Protein AF-A0A1G2YJF7-F1 (afdb_monomer_lite)

pLDDT: mean 76.55, std 20.98, range [38.38, 98.44]

Sequence (218 aa):
MIRIILIICVGTVWACSAWGQDSNSLVDKSRLLRKEIMREKFMPLNSPKGKTGEAVEKLAAELNTMHPKLIKAEVKEPALKKIIEAPAEVNAMPAAVKDPNKMDEGTLANIAAMAAKPESVSDPMALAGMLFECKEYKLAAIFYEIALEREMSQGRRLTIDDKAWMLLQVCQCRKDEPVEAVKALDKLLEQYPNSTWSRAAYVKKQMLQWKIEQVSGQ

Secondary structure (DSSP, 8-state):
----------------------HHHHHHHHHHHHHHHHHS---------SHHHHHHHHHHHHHHHS----------PPP--------------------TT---HHHHHHHHHHHT-GGG-S-HHHHHHHHHHTT-HHHHHHHHHHHHHHHHHH---S-HHHHHHHHHHHHHHTTT-HHHHHHHHHHHHHH-TTSTTHHHHHHHHHHHHHHHHHHHT-

Foldseek 3Di:
DDDDDDDDDPDDDDDDDPPCPPPVVVVVVVVVVVVVVVVPDPPPPDQPPDPVNVVVVVVVVVVVVPDPPPPPPPPPDPDDDDDDDDDDDDDDDDDDCDPPLADDPVVVVVLVVVLVVLVVDPQLQVVLVSCVSSVVLVSSLSSLVSNLVVCVVVDDPDDLQVNLVSLQSNLVSCVVPLVVSLVSLVCSCVVRVPHPCNVVSVVVNVVSVVVVVVVVVD

Radius of gyration: 30.09 Å; chains: 1; bounding box: 105×69×50 Å

Structure (mmCIF, N/CA/C/O backbone):
data_AF-A0A1G2YJF7-F1
#
_entry.id   AF-A0A1G2YJF7-F1
#
loop_
_atom_site.group_PDB
_atom_site.id
_atom_site.type_symbol
_atom_site.label_atom_id
_atom_site.label_alt_id
_atom_site.label_comp_id
_atom_site.label_asym_id
_atom_site.label_entity_id
_atom_site.label_seq_id
_atom_site.pdbx_PDB_ins_code
_atom_site.Cartn_x
_atom_site.Cartn_y
_atom_site.Cartn_z
_atom_site.occupancy
_atom_site.B_iso_or_equiv
_atom_site.auth_seq_id
_atom_site.auth_comp_id
_atom_site.auth_asym_id
_atom_site.auth_atom_id
_atom_site.pdbx_PDB_model_num
ATOM 1 N N . MET A 1 1 ? 61.540 -54.722 -8.139 1.00 42.38 1 MET A N 1
ATOM 2 C CA . MET A 1 1 ? 60.296 -54.045 -8.572 1.00 42.38 1 MET A CA 1
ATOM 3 C C . MET A 1 1 ? 59.121 -54.959 -8.269 1.00 42.38 1 MET A C 1
ATOM 5 O O . MET A 1 1 ? 58.863 -55.884 -9.024 1.00 42.38 1 MET A O 1
ATOM 9 N N . ILE A 1 2 ? 58.490 -54.759 -7.113 1.00 38.84 2 ILE A N 1
ATOM 10 C CA . ILE A 1 2 ? 57.421 -55.607 -6.570 1.00 38.84 2 ILE A CA 1
ATOM 11 C C . ILE A 1 2 ? 56.100 -54.873 -6.824 1.00 38.84 2 ILE A C 1
ATOM 13 O O . ILE A 1 2 ? 55.925 -53.754 -6.347 1.00 38.84 2 ILE A O 1
ATOM 17 N N . ARG A 1 3 ? 55.203 -55.461 -7.625 1.00 45.75 3 ARG A N 1
ATOM 18 C CA . ARG A 1 3 ? 53.859 -54.923 -7.889 1.00 45.75 3 ARG A CA 1
ATOM 19 C C . ARG A 1 3 ? 52.889 -55.466 -6.842 1.00 45.75 3 ARG A C 1
ATOM 21 O O . ARG A 1 3 ? 52.558 -56.646 -6.859 1.00 45.75 3 ARG A O 1
ATOM 28 N N . ILE A 1 4 ? 52.465 -54.589 -5.938 1.00 52.22 4 ILE A N 1
ATOM 29 C CA . ILE A 1 4 ? 51.400 -54.822 -4.960 1.00 52.22 4 ILE A CA 1
ATOM 30 C C . ILE A 1 4 ? 50.063 -54.647 -5.690 1.00 52.22 4 ILE A C 1
ATOM 32 O O . ILE A 1 4 ? 49.757 -53.563 -6.181 1.00 52.22 4 ILE A O 1
ATOM 36 N N . ILE A 1 5 ? 49.299 -55.734 -5.800 1.00 52.12 5 ILE A N 1
ATOM 37 C CA . ILE A 1 5 ? 47.926 -55.741 -6.313 1.00 52.12 5 ILE A CA 1
ATOM 38 C C . ILE A 1 5 ? 47.017 -55.373 -5.141 1.00 52.12 5 ILE A C 1
ATOM 40 O O . ILE A 1 5 ? 46.855 -56.157 -4.209 1.00 52.12 5 ILE A O 1
ATOM 44 N N . LEU A 1 6 ? 46.455 -54.165 -5.177 1.00 47.78 6 LEU A N 1
ATOM 45 C CA . LEU A 1 6 ? 45.466 -53.702 -4.210 1.00 47.78 6 LEU A CA 1
ATOM 46 C C . LEU A 1 6 ? 44.066 -53.922 -4.804 1.00 47.78 6 LEU A C 1
ATOM 48 O O . LEU A 1 6 ? 43.650 -53.224 -5.727 1.00 47.78 6 LEU A O 1
ATOM 52 N N . ILE A 1 7 ? 43.368 -54.934 -4.293 1.00 52.06 7 ILE A N 1
ATOM 53 C CA . ILE A 1 7 ? 41.949 -55.197 -4.546 1.00 52.06 7 ILE A CA 1
ATOM 54 C C . ILE A 1 7 ? 41.164 -54.286 -3.595 1.00 52.06 7 ILE A C 1
ATOM 56 O O . ILE A 1 7 ? 41.214 -54.489 -2.385 1.00 52.06 7 ILE A O 1
ATOM 60 N N . ILE A 1 8 ? 40.463 -53.278 -4.123 1.00 52.50 8 ILE A N 1
ATOM 61 C CA . ILE A 1 8 ? 39.495 -52.488 -3.349 1.00 52.50 8 ILE A CA 1
ATOM 62 C C . ILE A 1 8 ? 38.086 -52.905 -3.755 1.00 52.50 8 ILE A C 1
ATOM 64 O O . ILE A 1 8 ? 37.716 -52.907 -4.928 1.00 52.50 8 ILE A O 1
ATOM 68 N N . CYS A 1 9 ? 37.337 -53.284 -2.726 1.00 44.31 9 CYS A N 1
ATOM 69 C CA . CYS A 1 9 ? 35.988 -53.808 -2.730 1.00 44.31 9 CYS A CA 1
ATOM 70 C C . CYS A 1 9 ? 34.973 -52.867 -3.394 1.00 44.31 9 CYS A C 1
ATOM 72 O O . CYS A 1 9 ? 34.813 -51.715 -2.993 1.00 44.31 9 CYS A O 1
ATOM 74 N N . VAL A 1 10 ? 34.202 -53.415 -4.333 1.00 50.69 10 VAL A N 1
ATOM 75 C CA . VAL A 1 10 ? 32.913 -52.865 -4.762 1.00 50.69 10 VAL A CA 1
ATOM 76 C C . VAL A 1 10 ? 31.889 -53.254 -3.694 1.00 50.69 10 VAL A C 1
ATOM 78 O O . VAL A 1 10 ? 31.370 -54.367 -3.688 1.00 50.69 10 VAL A O 1
ATOM 81 N N . GLY A 1 11 ? 31.673 -52.352 -2.737 1.00 46.16 11 GLY A N 1
ATOM 82 C CA . GLY A 1 11 ? 30.667 -52.471 -1.686 1.00 46.16 11 GLY A CA 1
ATOM 83 C C . GLY A 1 11 ? 29.468 -51.580 -1.990 1.00 46.16 11 GLY A C 1
ATOM 84 O O . GLY A 1 11 ? 29.564 -50.358 -1.980 1.00 46.16 11 GLY A O 1
ATOM 85 N N . THR A 1 12 ? 28.343 -52.222 -2.267 1.00 51.66 12 THR A N 1
ATOM 86 C CA . THR A 1 12 ? 26.995 -51.671 -2.415 1.00 51.66 12 THR A CA 1
ATOM 87 C C . THR A 1 12 ? 26.562 -50.812 -1.222 1.00 51.66 12 THR A C 1
ATOM 89 O O . THR A 1 12 ? 26.517 -51.310 -0.099 1.00 51.66 12 THR A O 1
ATOM 92 N N . VAL A 1 13 ? 26.124 -49.575 -1.477 1.00 48.66 13 VAL A N 1
ATOM 93 C CA . VAL A 1 13 ? 25.253 -48.818 -0.563 1.00 48.66 13 VAL A CA 1
ATOM 94 C C . VAL A 1 13 ? 23.929 -48.583 -1.278 1.00 48.66 13 VAL A C 1
ATOM 96 O O . VAL A 1 13 ? 23.791 -47.712 -2.134 1.00 48.66 13 VAL A O 1
ATOM 99 N N . TRP A 1 14 ? 22.973 -49.447 -0.953 1.00 52.78 14 TRP A N 1
ATOM 100 C CA . TRP A 1 14 ? 21.563 -49.311 -1.279 1.00 52.78 14 TRP A CA 1
ATOM 101 C C . TRP A 1 14 ? 20.865 -48.583 -0.125 1.00 52.78 14 TRP A C 1
ATOM 103 O O . TRP A 1 14 ? 21.179 -48.826 1.037 1.00 52.78 14 TRP A O 1
ATOM 113 N N . ALA A 1 15 ? 19.880 -47.762 -0.489 1.00 47.78 15 ALA A N 1
ATOM 114 C CA . ALA A 1 15 ? 18.813 -47.210 0.345 1.00 47.78 15 ALA A CA 1
ATOM 115 C C . ALA A 1 15 ? 19.190 -46.187 1.437 1.00 47.78 15 ALA A C 1
ATOM 117 O O . ALA A 1 15 ? 19.505 -46.533 2.571 1.00 47.78 15 ALA A O 1
ATOM 118 N N . CYS A 1 16 ? 18.955 -44.905 1.135 1.00 41.34 16 CYS A N 1
ATOM 119 C CA . CYS A 1 16 ? 18.429 -43.981 2.135 1.00 41.34 16 CYS A CA 1
ATOM 120 C C . CYS A 1 16 ? 17.524 -42.918 1.481 1.00 41.34 16 CYS A C 1
ATOM 122 O O . CYS A 1 16 ? 17.930 -42.235 0.544 1.00 41.34 16 CYS A O 1
ATOM 124 N N . SER A 1 17 ? 16.312 -42.795 2.032 1.00 52.62 17 SER A N 1
ATOM 125 C CA . SER A 1 17 ? 15.472 -41.584 2.036 1.00 52.62 17 SER A CA 1
ATOM 126 C C . SER A 1 17 ? 14.557 -41.291 0.839 1.00 52.62 17 SER A C 1
ATOM 128 O O . SER A 1 17 ? 14.644 -40.250 0.195 1.00 52.62 17 SER A O 1
ATOM 130 N N . ALA A 1 18 ? 13.546 -42.145 0.656 1.00 48.59 18 ALA A N 1
ATOM 131 C CA . ALA A 1 18 ? 12.261 -41.750 0.077 1.00 48.59 18 ALA A CA 1
ATOM 132 C C . ALA A 1 18 ? 11.409 -41.005 1.128 1.00 48.59 18 ALA A C 1
ATOM 134 O O . ALA A 1 18 ? 10.555 -41.603 1.772 1.00 48.59 18 ALA A O 1
ATOM 135 N N . TRP A 1 19 ? 11.662 -39.709 1.329 1.00 47.34 19 TRP A N 1
ATOM 136 C CA . TRP A 1 19 ? 10.763 -38.781 2.042 1.00 47.34 19 TRP A CA 1
ATOM 137 C C . TRP A 1 19 ? 10.497 -37.557 1.152 1.00 47.34 19 TRP A C 1
ATOM 139 O O . TRP A 1 19 ? 10.729 -36.413 1.523 1.00 47.34 19 TRP A O 1
ATOM 149 N N . GLY A 1 20 ? 10.036 -37.815 -0.073 1.00 48.53 20 GLY A N 1
ATOM 150 C CA . GLY A 1 20 ? 9.397 -36.814 -0.923 1.00 48.53 20 GLY A CA 1
ATOM 151 C C . GLY A 1 20 ? 7.893 -36.886 -0.707 1.00 48.53 20 GLY A C 1
ATOM 152 O O . GLY A 1 20 ? 7.182 -37.511 -1.487 1.00 48.53 20 GLY A O 1
ATOM 153 N N . GLN A 1 21 ? 7.403 -36.336 0.401 1.00 55.72 21 GLN A N 1
ATOM 154 C CA . GLN A 1 21 ? 5.967 -36.200 0.612 1.00 55.72 21 GLN A CA 1
ATOM 155 C C . GLN A 1 21 ? 5.505 -35.014 -0.245 1.00 55.72 21 GLN A C 1
ATOM 157 O O . GLN A 1 21 ? 5.629 -33.865 0.168 1.00 55.72 21 GLN A O 1
ATOM 162 N N . ASP A 1 22 ? 5.056 -35.300 -1.472 1.00 60.56 22 ASP A N 1
ATOM 163 C CA . ASP A 1 22 ? 4.572 -34.305 -2.434 1.00 60.5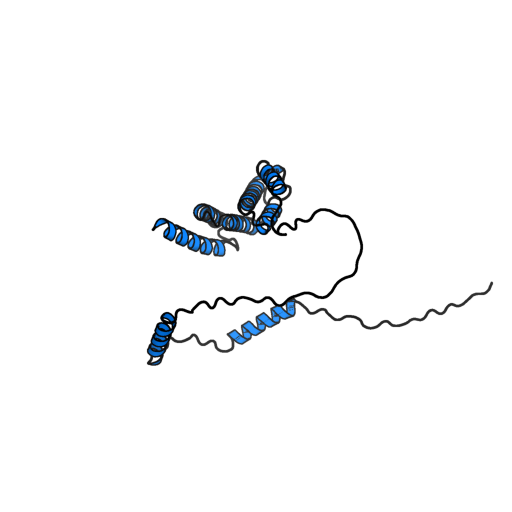6 22 ASP A CA 1
ATOM 164 C C . ASP A 1 22 ? 3.548 -33.375 -1.773 1.00 60.56 22 ASP A C 1
ATOM 166 O O . ASP A 1 22 ? 2.406 -33.765 -1.504 1.00 60.56 22 ASP A O 1
ATOM 170 N N . SER A 1 23 ? 3.938 -32.125 -1.532 1.00 60.12 23 SER A N 1
ATOM 171 C CA . SER A 1 23 ? 3.079 -31.077 -0.967 1.00 60.12 23 SER A CA 1
ATOM 172 C C . SER A 1 23 ? 1.840 -30.824 -1.835 1.00 60.12 23 SER A C 1
ATOM 174 O O . SER A 1 23 ? 0.760 -30.523 -1.320 1.00 60.12 23 SER A O 1
ATOM 176 N N . ASN A 1 24 ? 1.954 -31.062 -3.143 1.00 70.44 24 ASN A N 1
ATOM 177 C CA . ASN A 1 24 ? 0.843 -30.977 -4.090 1.00 70.44 24 ASN A CA 1
ATOM 178 C C . ASN A 1 24 ? -0.213 -32.074 -3.880 1.00 70.44 24 ASN A C 1
ATOM 180 O O . ASN A 1 24 ? -1.401 -31.824 -4.083 1.00 70.44 24 ASN A O 1
ATOM 184 N N . SER A 1 25 ? 0.171 -33.249 -3.369 1.00 80.81 25 SER A N 1
ATOM 185 C CA . SER A 1 25 ? -0.770 -34.355 -3.136 1.00 80.81 25 SER A CA 1
ATOM 186 C C . SER A 1 25 ? -1.828 -34.017 -2.079 1.00 80.81 25 SER A C 1
ATOM 188 O O . SER A 1 25 ? -2.954 -34.514 -2.126 1.00 80.81 25 SER A O 1
ATOM 190 N N . LEU A 1 26 ? -1.486 -33.140 -1.132 1.00 73.19 26 LEU A N 1
ATOM 191 C CA . LEU A 1 26 ? -2.374 -32.697 -0.060 1.00 73.19 26 LEU A CA 1
ATOM 192 C C . LEU A 1 26 ? -3.405 -31.689 -0.591 1.00 73.19 26 LEU A C 1
ATOM 194 O O . LEU A 1 26 ? -4.592 -31.768 -0.262 1.00 73.19 26 LEU A O 1
ATOM 198 N N . VAL A 1 27 ? -2.973 -30.810 -1.499 1.00 81.25 27 VAL A N 1
ATOM 199 C CA . VAL A 1 27 ? -3.856 -29.887 -2.222 1.00 81.25 27 VAL A CA 1
ATOM 200 C C . VAL A 1 27 ? -4.814 -30.665 -3.127 1.00 81.25 27 VAL A C 1
ATOM 202 O O . VAL A 1 27 ? -6.016 -30.391 -3.114 1.00 81.25 27 VAL A O 1
ATOM 205 N N . ASP A 1 28 ? -4.340 -31.686 -3.835 1.00 84.81 28 ASP A N 1
ATOM 206 C CA . ASP A 1 28 ? -5.186 -32.502 -4.711 1.00 84.81 28 ASP A CA 1
ATOM 207 C C . ASP A 1 28 ? -6.191 -33.358 -3.933 1.00 84.81 28 ASP A C 1
ATOM 209 O O . ASP A 1 28 ? -7.371 -33.406 -4.298 1.00 84.81 28 ASP A O 1
ATOM 213 N N . LYS A 1 29 ? -5.786 -33.930 -2.790 1.00 83.44 29 LYS A N 1
ATOM 214 C CA . LYS A 1 29 ? -6.709 -34.596 -1.854 1.00 83.44 29 LYS A CA 1
ATOM 215 C C . LYS A 1 29 ? -7.788 -33.641 -1.343 1.00 83.44 29 LYS A C 1
ATOM 217 O O . LYS A 1 29 ? -8.957 -34.017 -1.305 1.00 83.44 29 LYS A O 1
ATOM 222 N N . SER A 1 30 ? -7.436 -32.393 -1.020 1.00 83.31 30 SER A N 1
ATOM 223 C CA . SER A 1 30 ? -8.416 -31.388 -0.574 1.00 83.31 30 SER A CA 1
ATOM 224 C C . SER A 1 30 ? -9.435 -31.028 -1.667 1.00 83.31 30 SER A C 1
ATOM 226 O O . SER A 1 30 ? -10.625 -30.857 -1.390 1.00 83.31 30 SER A O 1
ATOM 228 N N . ARG A 1 31 ? -8.992 -30.964 -2.931 1.00 85.19 31 ARG A N 1
ATOM 229 C CA . ARG A 1 31 ? -9.853 -30.693 -4.092 1.00 85.19 31 ARG A CA 1
ATOM 230 C C . ARG A 1 31 ? -10.801 -31.856 -4.369 1.00 85.19 31 ARG A C 1
ATOM 232 O O . ARG A 1 31 ? -11.967 -31.613 -4.677 1.00 85.19 31 ARG A O 1
ATOM 239 N N . LEU A 1 32 ? -10.324 -33.093 -4.235 1.00 88.31 32 LEU A N 1
ATOM 240 C CA . LEU A 1 32 ? -11.147 -34.300 -4.339 1.00 88.31 32 LEU A CA 1
ATOM 241 C C . LEU A 1 32 ? -12.200 -34.356 -3.233 1.00 88.31 32 LEU A C 1
ATOM 243 O O . LEU A 1 32 ? -13.376 -34.487 -3.555 1.00 88.31 32 LEU A O 1
ATOM 247 N N . LEU A 1 33 ? -11.821 -34.134 -1.970 1.00 85.19 33 LEU A N 1
ATOM 248 C CA . LEU A 1 33 ? -12.783 -34.094 -0.862 1.00 85.19 33 LEU A CA 1
ATOM 249 C C . LEU A 1 33 ? -13.858 -33.022 -1.072 1.00 85.19 33 LEU A C 1
ATOM 251 O O . LEU A 1 33 ? -15.033 -33.297 -0.868 1.00 85.19 33 LEU A O 1
ATOM 255 N N . ARG A 1 34 ? -13.496 -31.817 -1.539 1.00 81.88 34 ARG A N 1
ATOM 256 C CA . ARG A 1 34 ? -14.490 -30.781 -1.881 1.00 81.88 34 ARG A CA 1
ATOM 257 C C . ARG A 1 34 ? -15.457 -31.233 -2.972 1.00 81.88 34 ARG A C 1
ATOM 259 O O . ARG A 1 34 ? -16.640 -30.925 -2.881 1.00 81.88 34 ARG A O 1
ATOM 266 N N . LYS A 1 35 ? -14.975 -31.939 -3.998 1.00 82.88 35 LYS A N 1
ATOM 267 C CA . LYS A 1 35 ? -15.829 -32.485 -5.067 1.00 82.88 35 LYS A CA 1
ATOM 268 C C . LYS A 1 35 ? -16.717 -33.627 -4.578 1.00 82.88 35 LYS A C 1
ATOM 270 O O . LYS A 1 35 ? -17.820 -33.772 -5.096 1.00 82.88 35 LYS A O 1
ATOM 275 N N . GLU A 1 36 ? -16.248 -34.422 -3.622 1.00 84.12 36 GLU A N 1
ATOM 276 C CA . GLU A 1 36 ? -17.029 -35.483 -2.979 1.00 84.12 36 GLU A CA 1
ATOM 277 C C . GLU A 1 36 ? -18.140 -34.876 -2.116 1.00 84.12 36 GLU A C 1
ATOM 279 O O . GLU A 1 36 ? -19.310 -35.143 -2.357 1.00 84.12 36 GLU A O 1
ATOM 284 N N . ILE A 1 37 ? -17.789 -33.945 -1.222 1.00 78.88 37 ILE A N 1
ATOM 285 C CA . ILE A 1 37 ? -18.719 -33.227 -0.334 1.00 78.88 37 ILE A CA 1
ATOM 286 C C . ILE A 1 37 ? -19.776 -32.459 -1.139 1.00 78.88 37 ILE A C 1
ATOM 288 O O . ILE A 1 37 ? -20.943 -32.435 -0.770 1.00 78.88 37 ILE A O 1
ATOM 292 N N . MET A 1 38 ? -19.393 -31.843 -2.261 1.00 72.38 38 MET A N 1
ATOM 293 C CA . MET A 1 38 ? -20.344 -31.154 -3.142 1.00 72.38 38 MET A CA 1
ATOM 294 C C . MET A 1 38 ? -21.235 -32.121 -3.942 1.00 72.38 38 MET A C 1
ATOM 296 O O . MET A 1 38 ? -22.337 -31.739 -4.333 1.00 72.38 38 MET A O 1
ATOM 300 N N . ARG A 1 39 ? -20.779 -33.355 -4.212 1.00 73.81 39 ARG A N 1
ATOM 301 C CA . ARG A 1 39 ? -21.580 -34.398 -4.881 1.00 73.81 39 ARG A CA 1
ATOM 302 C C . ARG A 1 39 ? -22.514 -35.120 -3.918 1.00 73.81 39 ARG A C 1
ATOM 304 O O . ARG A 1 39 ? -23.609 -35.506 -4.329 1.00 73.81 39 ARG A O 1
ATOM 311 N N . GLU A 1 40 ? -22.126 -35.275 -2.656 1.00 67.00 40 GLU A N 1
ATOM 312 C CA . GLU A 1 40 ? -22.994 -35.764 -1.589 1.00 67.00 40 GLU A CA 1
ATOM 313 C C . GLU A 1 40 ? -24.029 -34.695 -1.225 1.00 67.00 40 GLU A C 1
ATOM 315 O O . GLU A 1 40 ? -23.884 -33.941 -0.274 1.00 67.00 40 GLU A O 1
ATOM 320 N N . LYS A 1 41 ? -25.071 -34.614 -2.064 1.00 58.00 41 LYS A N 1
ATOM 321 C CA . LYS A 1 41 ? -26.372 -33.961 -1.852 1.00 58.00 41 LYS A CA 1
ATOM 322 C C . LYS A 1 41 ? -26.400 -32.921 -0.721 1.00 58.00 41 LYS A C 1
ATOM 324 O O . LYS A 1 41 ? -27.118 -33.084 0.265 1.00 58.00 41 LYS A O 1
ATOM 329 N N . PHE A 1 42 ? -25.762 -31.775 -0.942 1.00 55.56 42 PHE A N 1
ATOM 330 C CA . PHE A 1 42 ? -26.270 -30.540 -0.356 1.00 55.56 42 PHE A CA 1
ATOM 331 C C . PHE A 1 42 ? -27.591 -30.221 -1.055 1.00 55.56 42 PHE A C 1
ATOM 333 O O . PHE A 1 42 ? -27.637 -29.544 -2.081 1.00 55.56 42 PHE A O 1
ATOM 340 N N . MET A 1 43 ? -28.685 -30.774 -0.531 1.00 55.62 43 MET A N 1
ATOM 341 C CA . MET A 1 43 ? -29.997 -30.223 -0.829 1.00 55.62 43 MET A CA 1
ATOM 342 C C . MET A 1 43 ? -30.007 -28.795 -0.274 1.00 55.62 43 MET A C 1
ATOM 344 O O . MET A 1 43 ? -29.664 -28.617 0.899 1.00 55.62 43 MET A O 1
ATOM 348 N N . PRO A 1 44 ? -30.360 -27.772 -1.074 1.00 55.91 44 PRO A N 1
ATOM 349 C CA . PRO A 1 44 ? -30.616 -26.459 -0.509 1.00 55.91 44 PRO A CA 1
ATOM 350 C C . PRO A 1 44 ? -31.662 -26.640 0.591 1.00 55.91 44 PRO A C 1
ATOM 352 O O . PRO A 1 44 ? -32.666 -27.324 0.382 1.00 55.91 44 PRO A O 1
ATOM 355 N N . LEU A 1 45 ? -31.387 -26.089 1.775 1.00 49.50 45 LEU A N 1
ATOM 356 C CA . LEU A 1 45 ? -32.347 -26.032 2.870 1.00 49.50 45 LEU A CA 1
ATOM 357 C C . LEU A 1 45 ? -33.597 -25.331 2.338 1.00 49.50 45 LEU A C 1
ATOM 359 O O . LEU A 1 45 ? -33.652 -24.105 2.265 1.00 49.50 45 LEU A O 1
ATOM 363 N N . ASN A 1 46 ? -34.593 -26.113 1.927 1.00 58.09 46 ASN A N 1
ATOM 364 C CA . ASN A 1 46 ? -35.924 -25.585 1.715 1.00 58.09 46 ASN A CA 1
ATOM 365 C C . ASN A 1 46 ? -36.354 -25.003 3.056 1.00 58.09 46 ASN A C 1
ATOM 367 O O . ASN A 1 46 ? -36.309 -25.691 4.080 1.00 58.09 46 ASN A O 1
ATOM 371 N N . SER A 1 47 ? -36.718 -23.723 3.049 1.00 51.75 47 SER A N 1
ATOM 372 C CA . SER A 1 47 ? -37.229 -23.057 4.236 1.00 51.75 47 SER A CA 1
ATOM 373 C C . SER A 1 47 ? -38.370 -23.902 4.818 1.00 51.75 47 SER A C 1
ATOM 375 O O . SER A 1 47 ? -39.270 -24.304 4.070 1.00 51.75 47 SER A O 1
ATOM 377 N N . PRO A 1 48 ? -38.331 -24.245 6.118 1.00 50.72 48 PRO A N 1
ATOM 378 C CA . PRO A 1 48 ? -39.349 -25.088 6.720 1.00 50.72 48 PRO A CA 1
ATOM 379 C C . PRO A 1 48 ? -40.670 -24.315 6.761 1.00 50.72 48 PRO A C 1
ATOM 381 O O . PRO A 1 48 ? -40.959 -23.581 7.700 1.00 50.72 48 PRO A O 1
ATOM 384 N N . LYS A 1 49 ? -41.494 -24.467 5.722 1.00 52.62 49 LYS A N 1
ATOM 385 C CA . LYS A 1 49 ? -42.890 -24.027 5.729 1.00 52.62 49 LYS A CA 1
ATOM 386 C C . LYS A 1 49 ? -43.700 -25.052 6.521 1.00 52.62 49 LYS A C 1
ATOM 388 O O . LYS A 1 49 ? -44.239 -25.998 5.958 1.00 52.62 49 LYS A O 1
ATOM 393 N N . GLY A 1 50 ? -43.727 -24.901 7.842 1.00 58.38 50 GLY A N 1
ATOM 394 C CA . GLY A 1 50 ? -44.500 -25.759 8.740 1.00 58.38 50 GLY A CA 1
ATOM 395 C C . GLY A 1 50 ? -44.211 -25.499 10.218 1.00 58.38 50 GLY A C 1
ATOM 396 O O . GLY A 1 50 ? -43.381 -24.661 10.553 1.00 58.38 50 GLY A O 1
ATOM 397 N N . LYS A 1 51 ? -44.876 -26.259 11.100 1.00 53.59 51 LYS A N 1
ATOM 398 C CA . LYS A 1 51 ? -44.833 -26.147 12.579 1.00 53.59 51 LYS A CA 1
ATOM 399 C C . LYS A 1 51 ? -43.421 -26.175 13.204 1.00 53.59 51 LYS A C 1
ATOM 401 O O . LYS A 1 51 ? -43.262 -25.857 14.375 1.00 53.59 51 LYS A O 1
ATOM 406 N N . THR A 1 52 ? -42.397 -26.550 12.440 1.00 54.66 52 THR A N 1
ATOM 407 C CA . THR A 1 52 ? -40.982 -26.507 12.832 1.00 54.66 52 THR A CA 1
ATOM 408 C C . THR A 1 52 ? -40.351 -25.115 12.719 1.00 54.66 52 THR A C 1
ATOM 410 O O . THR A 1 52 ? -39.420 -24.835 13.465 1.00 54.66 52 THR A O 1
ATOM 413 N N . GLY A 1 53 ? -40.854 -24.222 11.857 1.00 56.53 53 GLY A N 1
ATOM 414 C CA . GLY A 1 53 ? -40.359 -22.841 11.741 1.00 56.53 53 GLY A CA 1
ATOM 415 C C . GLY A 1 53 ? -40.593 -22.024 13.014 1.00 56.53 53 GLY A C 1
ATOM 416 O O . GLY A 1 53 ? -39.694 -21.339 13.484 1.00 56.53 53 GLY A O 1
ATOM 417 N N . GLU A 1 54 ? -41.751 -22.211 13.646 1.00 57.88 54 GLU A N 1
ATOM 418 C CA . GLU A 1 54 ? -42.125 -21.542 14.900 1.00 57.88 54 GLU A CA 1
ATOM 419 C C . GLU A 1 54 ? -41.277 -22.020 16.095 1.00 57.88 54 GLU A C 1
ATOM 421 O O . GLU A 1 54 ? -40.960 -21.253 17.003 1.00 57.88 54 GLU A O 1
ATOM 426 N N . ALA A 1 55 ? -40.857 -23.292 16.084 1.00 61.81 55 ALA A N 1
ATOM 427 C CA . ALA A 1 55 ? -39.948 -23.845 17.087 1.00 61.81 55 ALA A CA 1
ATOM 428 C C . ALA A 1 55 ? -38.514 -23.315 16.918 1.00 61.81 55 ALA A C 1
ATOM 430 O O . ALA A 1 55 ? -37.839 -23.048 17.910 1.00 61.81 55 ALA A O 1
ATOM 431 N N . VAL A 1 56 ? -38.062 -23.126 15.674 1.00 63.75 56 VAL A N 1
ATOM 432 C CA . VAL A 1 56 ? -36.745 -22.545 15.369 1.00 63.75 56 VAL A CA 1
ATOM 433 C C . VAL A 1 56 ? -36.720 -21.049 15.685 1.00 63.75 56 VAL A C 1
ATOM 435 O O . VAL A 1 56 ? -35.734 -20.574 16.239 1.00 63.75 56 VAL A O 1
ATOM 438 N N . GLU A 1 57 ? -37.802 -20.313 15.421 1.00 67.25 57 GLU A N 1
ATOM 439 C CA . GLU A 1 57 ? -37.922 -18.904 15.818 1.00 67.25 57 GLU A CA 1
ATOM 440 C C . GLU A 1 57 ? -37.981 -18.734 17.340 1.00 67.25 57 GLU A C 1
ATOM 442 O O . GLU A 1 57 ? -37.323 -17.840 17.871 1.00 67.25 57 GLU A O 1
ATOM 447 N N . LYS A 1 58 ? -38.674 -19.624 18.067 1.00 71.12 58 LYS A N 1
ATOM 448 C CA . LYS A 1 58 ? -38.642 -19.635 19.540 1.00 71.12 58 LYS A CA 1
ATOM 449 C C . LYS A 1 58 ? -37.251 -19.936 20.088 1.00 71.12 58 LYS A C 1
ATOM 451 O O . LYS A 1 58 ? -36.801 -19.208 20.963 1.00 71.12 58 LYS A O 1
ATOM 456 N N . LEU A 1 59 ? -36.548 -20.930 19.541 1.00 69.62 59 LEU A N 1
ATOM 457 C CA . LEU A 1 59 ? -35.162 -21.238 19.917 1.00 69.62 59 LEU A CA 1
ATOM 458 C C . LEU A 1 59 ? -34.202 -20.087 19.591 1.00 69.62 59 LEU A C 1
ATOM 460 O O . LEU A 1 59 ? -33.310 -19.800 20.381 1.00 69.62 59 LEU A O 1
ATOM 464 N N . ALA A 1 60 ? -34.385 -19.402 18.459 1.00 66.81 60 ALA A N 1
ATOM 465 C CA . ALA A 1 60 ? -33.587 -18.233 18.092 1.00 66.81 60 ALA A CA 1
ATOM 466 C C . ALA A 1 60 ? -33.857 -17.037 19.022 1.00 66.81 60 ALA A C 1
ATOM 468 O O . ALA A 1 60 ? -32.923 -16.331 19.406 1.00 66.81 60 ALA A O 1
ATOM 469 N N . ALA A 1 61 ? -35.111 -16.831 19.430 1.00 70.19 61 ALA A N 1
ATOM 470 C CA . ALA A 1 61 ? -35.468 -15.834 20.434 1.00 70.19 61 ALA A CA 1
ATOM 471 C C . ALA A 1 61 ? -34.869 -16.175 21.812 1.00 70.19 61 ALA A C 1
ATOM 473 O O . ALA A 1 61 ? -34.306 -15.297 22.462 1.00 70.19 61 ALA A O 1
ATOM 474 N N . GLU A 1 62 ? -34.898 -17.448 22.217 1.00 70.88 62 GLU A N 1
ATOM 475 C CA . GLU A 1 62 ? -34.288 -17.937 23.462 1.00 70.88 62 GLU A CA 1
ATOM 476 C C . GLU A 1 62 ? -32.759 -17.770 23.459 1.00 70.88 62 GLU A C 1
ATOM 478 O O . GLU A 1 62 ? -32.174 -17.302 24.440 1.00 70.88 62 GLU A O 1
ATOM 483 N N . LEU A 1 63 ? -32.105 -18.055 22.328 1.00 64.75 63 LEU A N 1
ATOM 484 C CA . LEU A 1 63 ? -30.662 -17.872 22.160 1.00 64.75 63 LEU A CA 1
ATOM 485 C C . LEU A 1 63 ? -30.256 -16.392 22.244 1.00 64.75 63 LEU A C 1
ATOM 487 O O . LEU A 1 63 ? -29.235 -16.074 22.844 1.00 64.75 63 LEU A O 1
ATOM 491 N N . ASN A 1 64 ? -31.073 -15.484 21.700 1.00 63.53 64 ASN A N 1
ATOM 492 C CA . ASN A 1 64 ? -30.829 -14.040 21.776 1.00 63.53 64 ASN A CA 1
ATOM 493 C C . ASN A 1 64 ? -31.028 -13.474 23.191 1.00 63.53 64 ASN A C 1
ATOM 495 O O . ASN A 1 64 ? -30.396 -12.479 23.541 1.00 63.53 64 ASN A O 1
ATOM 499 N N . THR A 1 65 ? -31.866 -14.105 24.020 1.00 67.31 65 THR A N 1
ATOM 500 C CA . THR A 1 65 ? -32.004 -13.740 25.442 1.00 67.31 65 THR A CA 1
ATOM 501 C C . THR A 1 65 ? -30.889 -14.301 26.327 1.00 67.31 65 THR A C 1
ATOM 503 O O . THR A 1 65 ? -30.610 -13.749 27.393 1.00 67.31 65 THR A O 1
ATOM 506 N N . MET A 1 66 ? -30.198 -15.355 25.886 1.00 58.59 66 MET A N 1
ATOM 507 C CA . MET A 1 66 ? -29.008 -15.869 26.556 1.00 58.59 66 MET A CA 1
ATOM 508 C C . MET A 1 66 ? -27.768 -15.102 26.097 1.00 58.59 66 MET A C 1
ATOM 510 O O . MET A 1 66 ? -26.990 -15.563 25.267 1.00 58.59 66 MET A O 1
ATOM 514 N N . HIS A 1 67 ? -27.540 -13.926 26.685 1.00 57.44 67 HIS A N 1
ATOM 515 C CA . HIS A 1 67 ? -26.227 -13.290 26.612 1.00 57.44 67 HIS A CA 1
ATOM 516 C C . HIS A 1 67 ? -25.158 -14.284 27.099 1.00 57.44 67 HIS A C 1
ATOM 518 O O . HIS A 1 67 ? -25.215 -14.709 28.261 1.00 57.44 67 HIS A O 1
ATOM 524 N N . PRO A 1 68 ? -24.161 -14.654 26.275 1.00 51.44 68 PRO A N 1
ATOM 525 C CA . PRO A 1 68 ? -23.056 -15.446 26.771 1.00 51.44 68 PRO A CA 1
ATOM 526 C C . PRO A 1 68 ? -22.304 -14.584 27.782 1.00 51.44 68 PRO A C 1
ATOM 528 O O . PRO A 1 68 ? -21.710 -13.560 27.439 1.00 51.44 68 PRO A O 1
ATOM 531 N N . LYS A 1 69 ? -22.324 -14.993 29.055 1.00 48.06 69 LYS A N 1
ATOM 532 C CA . LYS A 1 69 ? -21.326 -14.519 30.011 1.00 48.06 69 LYS A CA 1
ATOM 533 C C . LYS A 1 69 ? -19.979 -14.913 29.423 1.00 48.06 69 LYS A C 1
ATOM 535 O O . LYS A 1 69 ? -19.657 -16.096 29.366 1.00 48.06 69 LYS A O 1
ATOM 540 N N . LEU A 1 70 ? -19.225 -13.920 28.955 1.00 44.06 70 LEU A N 1
ATOM 541 C CA . LEU A 1 70 ? -17.811 -14.057 28.643 1.00 44.06 70 LEU A CA 1
ATOM 542 C C . LEU A 1 70 ? -17.131 -14.627 29.886 1.00 44.06 70 LEU A C 1
ATOM 544 O O . LEU A 1 70 ? -16.833 -13.908 30.841 1.00 44.06 70 LEU A O 1
ATOM 548 N N . ILE A 1 71 ? -16.919 -15.938 29.893 1.00 45.59 71 ILE A N 1
ATOM 549 C CA . ILE A 1 71 ? -15.994 -16.561 30.820 1.00 45.59 71 ILE A CA 1
ATOM 550 C C . ILE A 1 71 ? -14.634 -16.016 30.396 1.00 45.59 71 ILE A C 1
ATOM 552 O O . ILE A 1 71 ? -14.116 -16.372 29.338 1.00 45.59 71 ILE A O 1
ATOM 556 N N . LYS A 1 72 ? -14.078 -15.105 31.202 1.00 45.41 72 LYS A N 1
ATOM 557 C CA . LYS A 1 72 ? -12.644 -14.817 31.194 1.00 45.41 72 LYS A CA 1
ATOM 558 C C . LYS A 1 72 ? -11.943 -16.131 31.522 1.00 45.41 72 LYS A C 1
ATOM 560 O O . LYS A 1 72 ? -11.753 -16.468 32.685 1.00 45.41 72 LYS A O 1
ATOM 565 N N . ALA A 1 73 ? -11.626 -16.900 30.491 1.00 39.03 73 ALA A N 1
ATOM 566 C CA . ALA A 1 73 ? -10.683 -17.987 30.608 1.00 39.03 73 ALA A CA 1
ATOM 567 C C . ALA A 1 73 ? -9.311 -17.337 30.800 1.00 39.03 73 ALA A C 1
ATOM 569 O O . ALA A 1 73 ? -8.720 -16.814 29.856 1.00 39.03 73 ALA A O 1
ATOM 570 N N . GLU A 1 74 ? -8.833 -17.313 32.042 1.00 43.44 74 GLU A N 1
ATOM 571 C CA . GLU A 1 74 ? -7.408 -17.165 32.302 1.00 43.44 74 GLU A CA 1
ATOM 572 C C . GLU A 1 74 ? -6.702 -18.338 31.623 1.00 43.44 74 GLU A C 1
ATOM 574 O O . GLU A 1 74 ? -6.778 -19.488 32.063 1.00 43.44 74 GLU A O 1
ATOM 579 N N . VAL A 1 75 ? -6.047 -18.045 30.503 1.00 39.03 75 VAL A N 1
ATOM 580 C CA . VAL A 1 75 ? -5.136 -18.971 29.844 1.00 39.03 75 VAL A CA 1
ATOM 581 C C . VAL A 1 75 ? -3.927 -19.123 30.763 1.00 39.03 75 VAL A C 1
ATOM 583 O O . VAL A 1 75 ? -3.015 -18.301 30.756 1.00 39.03 75 VAL A O 1
ATOM 586 N N . LYS A 1 76 ? -3.928 -20.173 31.589 1.00 42.09 76 LYS A N 1
ATOM 587 C CA . LYS A 1 76 ? -2.697 -20.698 32.180 1.00 42.09 76 LYS A CA 1
ATOM 588 C C . LYS A 1 76 ? -1.932 -21.422 31.081 1.00 42.09 76 LYS A C 1
ATOM 590 O O . LYS A 1 76 ? -2.245 -22.553 30.727 1.00 42.09 76 LYS A O 1
ATOM 595 N N . GLU A 1 77 ? -0.957 -20.717 30.538 1.00 44.78 77 GLU A N 1
ATOM 596 C CA . GLU A 1 77 ? 0.065 -21.216 29.628 1.00 44.78 77 GLU A CA 1
ATOM 597 C C . GLU A 1 77 ? 0.892 -22.312 30.340 1.00 44.78 77 GLU A C 1
ATOM 599 O O . GLU A 1 77 ? 1.489 -22.036 31.386 1.00 44.78 77 GLU A O 1
ATOM 604 N N . PRO A 1 78 ? 0.920 -23.574 29.867 1.00 47.06 78 PRO A N 1
ATOM 605 C CA . PRO A 1 78 ? 1.828 -24.561 30.426 1.00 47.06 78 PRO A CA 1
ATOM 606 C C . PRO A 1 78 ? 3.239 -24.359 29.863 1.00 47.06 78 PRO A C 1
ATOM 608 O O . PRO A 1 78 ? 3.465 -24.296 28.656 1.00 47.06 78 PRO A O 1
ATOM 611 N N . ALA A 1 79 ? 4.178 -24.268 30.800 1.00 39.41 79 ALA A N 1
ATOM 612 C CA . ALA A 1 79 ? 5.598 -24.019 30.626 1.00 39.41 79 ALA A CA 1
ATOM 613 C C . ALA A 1 79 ? 6.282 -24.877 29.543 1.00 39.41 79 ALA A C 1
ATOM 615 O O . ALA A 1 79 ? 6.453 -26.087 29.693 1.00 39.41 79 ALA A O 1
ATOM 616 N N . LEU A 1 80 ? 6.814 -24.208 28.521 1.00 45.84 80 LEU A N 1
ATOM 617 C CA . LEU A 1 80 ? 7.903 -24.712 27.689 1.00 45.84 80 LEU A CA 1
ATOM 618 C C . LEU A 1 80 ? 9.240 -24.355 28.348 1.00 45.84 80 LEU A C 1
ATOM 620 O O . LEU A 1 80 ? 9.768 -23.267 28.130 1.00 45.84 80 LEU A O 1
ATOM 624 N N . LYS A 1 81 ? 9.804 -25.262 29.153 1.00 49.41 81 LYS A N 1
ATOM 625 C CA . LYS A 1 81 ? 11.229 -25.222 29.526 1.00 49.41 81 LYS A CA 1
ATOM 626 C C . LYS A 1 81 ? 11.788 -26.626 29.724 1.00 49.41 81 LYS A C 1
ATOM 628 O O . LYS A 1 81 ? 11.784 -27.138 30.840 1.00 49.41 81 LYS A O 1
ATOM 633 N N . LYS A 1 82 ? 12.341 -27.207 28.659 1.00 47.84 82 LYS A N 1
ATOM 634 C CA . LYS A 1 82 ? 13.581 -27.993 28.742 1.00 47.84 82 LYS A CA 1
ATOM 635 C C . LYS A 1 82 ? 14.112 -28.307 27.347 1.00 47.84 82 LYS A C 1
ATOM 637 O O . LYS A 1 82 ? 13.315 -28.595 26.465 1.00 47.84 82 LYS A O 1
ATOM 642 N N . ILE A 1 83 ? 15.446 -28.373 27.246 1.00 44.94 83 ILE A N 1
ATOM 643 C CA . ILE A 1 83 ? 16.266 -28.729 26.073 1.00 44.94 83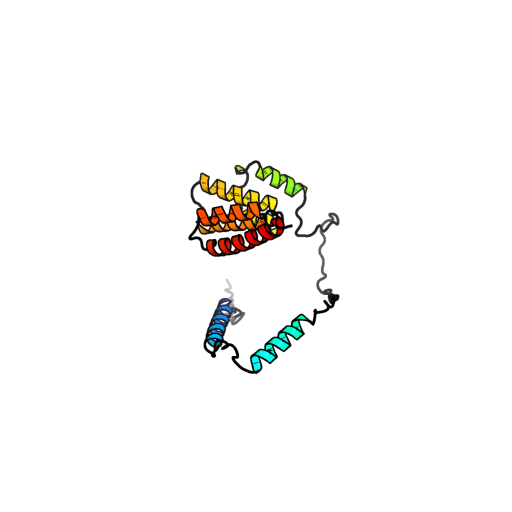 ILE A CA 1
ATOM 644 C C . ILE A 1 83 ? 16.464 -27.474 25.194 1.00 44.94 83 ILE A C 1
ATOM 646 O O . ILE A 1 83 ? 15.525 -27.011 24.569 1.00 44.94 83 ILE A O 1
ATOM 650 N N . ILE A 1 84 ? 17.614 -26.790 25.157 1.00 45.09 84 ILE A N 1
ATOM 651 C CA . ILE A 1 84 ? 18.991 -27.277 24.983 1.00 45.09 84 ILE A CA 1
ATOM 652 C C . ILE A 1 84 ? 19.965 -26.313 25.697 1.00 45.09 84 ILE A C 1
ATOM 654 O O . ILE A 1 84 ? 20.028 -25.133 25.363 1.00 45.09 84 ILE A O 1
ATOM 658 N N . GLU A 1 85 ? 20.745 -26.833 26.646 1.00 39.88 85 GLU A N 1
ATOM 659 C CA . GLU A 1 85 ? 22.032 -26.269 27.069 1.00 39.88 85 GLU A CA 1
ATOM 660 C C . GLU A 1 85 ? 23.143 -27.007 26.313 1.00 39.88 85 GLU A C 1
ATOM 662 O O . GLU A 1 85 ? 23.224 -28.231 26.407 1.00 39.88 85 GLU A O 1
ATOM 667 N N . ALA A 1 86 ? 24.001 -26.278 25.598 1.00 38.38 86 ALA A N 1
ATOM 668 C CA . ALA A 1 86 ? 25.455 -26.469 25.629 1.00 38.38 86 ALA A CA 1
ATOM 669 C C . ALA A 1 86 ? 26.171 -25.320 24.884 1.00 38.38 86 ALA A C 1
ATOM 671 O O . ALA A 1 86 ? 25.578 -24.716 23.990 1.00 38.38 86 ALA A O 1
ATOM 672 N N . PRO A 1 87 ? 27.414 -24.983 25.273 1.00 51.12 87 PRO A N 1
ATOM 673 C CA . PRO A 1 87 ? 27.869 -23.597 25.356 1.00 51.12 87 PRO A CA 1
ATOM 674 C C . PRO A 1 87 ? 28.953 -23.245 24.329 1.00 51.12 87 PRO A C 1
ATOM 676 O O . PRO A 1 87 ? 29.751 -24.097 23.948 1.00 51.12 87 PRO A O 1
ATOM 679 N N . ALA A 1 88 ? 29.048 -21.967 23.961 1.00 39.03 88 ALA A N 1
ATOM 680 C CA . ALA A 1 88 ? 30.311 -21.359 23.546 1.00 39.03 88 ALA A CA 1
ATOM 681 C C . ALA A 1 88 ? 30.237 -19.835 23.703 1.00 39.03 88 ALA A C 1
ATOM 683 O O . ALA A 1 88 ? 29.332 -19.180 23.189 1.00 39.03 88 ALA A O 1
ATOM 684 N N . GLU A 1 89 ? 31.193 -19.308 24.459 1.00 45.38 89 GLU A N 1
ATOM 685 C CA . GLU A 1 89 ? 31.454 -17.893 24.692 1.00 45.38 89 GLU A CA 1
ATOM 686 C C . GLU A 1 89 ? 31.619 -17.118 23.382 1.00 45.38 89 GLU A C 1
ATOM 688 O O . GLU A 1 89 ? 32.407 -17.529 22.538 1.00 45.38 89 GLU A O 1
ATOM 693 N N . VAL A 1 90 ? 30.980 -15.947 23.273 1.00 42.84 90 VAL A N 1
ATOM 694 C CA . VAL A 1 90 ? 31.664 -14.706 22.866 1.00 42.84 90 VAL A CA 1
ATOM 695 C C . VAL A 1 90 ? 30.815 -13.468 23.181 1.00 42.84 90 VAL A C 1
ATOM 697 O O . VAL A 1 90 ? 29.734 -13.274 22.639 1.00 42.84 90 VAL A O 1
ATOM 700 N N . ASN A 1 91 ? 31.416 -12.612 24.008 1.00 42.66 91 ASN A N 1
ATOM 701 C CA . ASN A 1 91 ? 31.286 -11.157 24.101 1.00 42.66 91 ASN A CA 1
ATOM 702 C C . ASN A 1 91 ? 29.952 -10.520 24.529 1.00 42.66 91 ASN A C 1
ATOM 704 O O . ASN A 1 91 ? 28.932 -10.530 23.848 1.00 42.66 91 ASN A O 1
ATOM 708 N N . ALA A 1 92 ? 30.053 -9.849 25.676 1.00 51.47 92 ALA A N 1
ATOM 709 C CA . ALA A 1 92 ? 29.063 -8.979 26.279 1.00 51.47 92 ALA A CA 1
ATOM 710 C C . ALA A 1 92 ? 28.649 -7.805 25.372 1.00 51.47 92 ALA A C 1
ATOM 712 O O . ALA A 1 92 ? 29.501 -7.036 24.937 1.00 51.47 92 ALA A O 1
ATOM 713 N N . MET A 1 93 ? 27.336 -7.607 25.213 1.00 49.53 93 MET A N 1
ATOM 714 C CA . MET A 1 93 ? 26.682 -6.309 24.992 1.00 49.53 93 MET A CA 1
ATOM 715 C C . MET A 1 93 ? 25.271 -6.329 25.620 1.00 49.53 93 MET A C 1
ATOM 717 O O . MET A 1 93 ? 24.733 -7.407 25.882 1.00 49.53 93 MET A O 1
ATOM 721 N N . PRO A 1 94 ? 24.721 -5.156 25.989 1.00 52.53 94 PRO A N 1
ATOM 722 C CA . PRO A 1 94 ? 23.866 -5.015 27.161 1.00 52.53 94 PRO A CA 1
ATOM 723 C C . PRO A 1 94 ? 22.418 -5.446 26.930 1.00 52.53 94 PRO A C 1
ATOM 725 O O . PRO A 1 94 ? 21.862 -5.347 25.838 1.00 52.53 94 PRO A O 1
ATOM 728 N N . ALA A 1 95 ? 21.802 -5.879 28.027 1.00 52.00 95 ALA A N 1
ATOM 729 C CA . ALA A 1 95 ? 20.402 -6.241 28.131 1.00 52.00 95 ALA A CA 1
ATOM 730 C C . ALA A 1 95 ? 19.467 -5.089 27.722 1.00 52.00 95 ALA A C 1
ATOM 732 O O . ALA A 1 95 ? 19.278 -4.131 28.466 1.00 52.00 95 ALA A O 1
ATOM 733 N N . ALA A 1 96 ? 18.836 -5.232 26.560 1.00 49.19 96 ALA A N 1
ATOM 734 C CA . ALA A 1 96 ? 17.531 -4.664 26.245 1.00 49.19 96 ALA A CA 1
ATOM 735 C C . ALA A 1 96 ? 16.970 -5.441 25.052 1.00 49.19 96 ALA A C 1
ATOM 737 O O . ALA A 1 96 ? 17.158 -5.053 23.900 1.00 49.19 96 ALA A O 1
ATOM 738 N N . VAL A 1 97 ? 16.290 -6.559 25.314 1.00 49.78 97 VAL A N 1
ATOM 739 C CA . VAL A 1 97 ? 15.435 -7.178 24.295 1.00 49.78 97 VAL A CA 1
ATOM 740 C C . VAL A 1 97 ? 14.234 -6.247 24.131 1.00 49.78 97 VAL A C 1
ATOM 742 O O . VAL A 1 97 ? 13.211 -6.399 24.792 1.00 49.78 97 VAL A O 1
ATOM 745 N N . LYS A 1 98 ? 14.414 -5.200 23.317 1.00 59.06 98 LYS A N 1
ATOM 746 C CA . LYS A 1 98 ? 13.309 -4.457 22.711 1.00 59.06 98 LYS A CA 1
ATOM 747 C C . LYS A 1 98 ? 12.493 -5.479 21.917 1.00 59.06 98 LYS A C 1
ATOM 749 O O . LYS A 1 98 ? 13.079 -6.406 21.356 1.00 59.06 98 LYS A O 1
ATOM 754 N N . ASP A 1 99 ? 11.168 -5.339 21.915 1.00 63.25 99 ASP A N 1
ATOM 755 C CA . ASP A 1 99 ? 10.277 -6.210 21.146 1.00 63.25 99 ASP A CA 1
ATOM 756 C C . ASP A 1 99 ? 10.884 -6.498 19.765 1.00 63.25 99 ASP A C 1
ATOM 758 O O . ASP A 1 99 ? 11.209 -5.543 19.055 1.00 63.25 99 ASP A O 1
ATOM 762 N N . PRO A 1 100 ? 11.031 -7.768 19.349 1.00 64.94 100 PRO A N 1
ATOM 763 C CA . PRO A 1 100 ? 11.731 -8.116 18.110 1.00 64.94 100 PRO A CA 1
ATOM 764 C C . PRO A 1 100 ? 11.083 -7.513 16.852 1.00 64.94 100 PRO A C 1
ATOM 766 O O . PRO A 1 100 ? 11.692 -7.506 15.791 1.00 64.94 100 PRO A O 1
ATOM 769 N N . ASN A 1 101 ? 9.864 -6.979 16.979 1.00 67.94 101 ASN A N 1
ATOM 770 C CA . ASN A 1 101 ? 9.108 -6.338 15.907 1.00 67.94 101 ASN A CA 1
ATOM 771 C C . ASN A 1 101 ? 9.103 -4.803 15.970 1.00 67.94 101 ASN A C 1
ATOM 773 O O . ASN A 1 101 ? 8.457 -4.181 15.129 1.00 67.94 101 ASN A O 1
ATOM 777 N N . LYS A 1 102 ? 9.749 -4.176 16.962 1.00 75.31 102 LYS A N 1
ATOM 778 C CA . LYS A 1 102 ? 9.781 -2.716 17.089 1.00 75.31 102 LYS A CA 1
ATOM 779 C C . LYS A 1 102 ? 11.139 -2.191 16.648 1.00 75.31 102 LYS A C 1
ATOM 781 O O . LYS A 1 102 ? 12.154 -2.426 17.301 1.00 75.31 102 LYS A O 1
ATOM 786 N N . MET A 1 103 ? 11.139 -1.484 15.525 1.00 80.62 103 MET A N 1
ATOM 787 C CA . MET A 1 103 ? 12.347 -0.905 14.956 1.00 80.62 103 MET A CA 1
ATOM 788 C C . MET A 1 103 ? 12.883 0.218 15.853 1.00 80.62 103 MET A C 1
ATOM 790 O O . MET A 1 103 ? 12.121 0.903 16.539 1.00 80.62 103 MET A O 1
ATOM 794 N N . ASP A 1 104 ? 14.204 0.391 15.877 1.00 90.00 104 ASP A N 1
ATOM 795 C CA . ASP A 1 104 ? 14.821 1.456 16.661 1.00 90.00 104 ASP A CA 1
ATOM 796 C C . ASP A 1 104 ? 14.454 2.840 16.100 1.00 90.00 104 ASP A C 1
ATOM 798 O O . ASP A 1 104 ? 14.444 3.053 14.885 1.00 90.00 104 ASP A O 1
ATOM 802 N N . GLU A 1 105 ? 14.176 3.790 16.991 1.00 89.31 105 GLU A N 1
ATOM 803 C CA . GLU A 1 105 ? 13.710 5.134 16.634 1.00 89.31 105 GLU A CA 1
ATOM 804 C C . GLU A 1 105 ? 14.737 5.903 15.788 1.00 89.31 105 GLU A C 1
ATOM 806 O O . GLU A 1 105 ? 14.364 6.600 14.842 1.00 89.31 105 GLU A O 1
ATOM 811 N N . GLY A 1 106 ? 16.037 5.696 16.033 1.00 91.31 106 GLY A N 1
ATOM 812 C CA . GLY A 1 106 ? 17.093 6.272 15.200 1.00 91.31 106 GLY A CA 1
ATOM 813 C C . GLY A 1 106 ? 17.079 5.719 13.772 1.00 91.31 106 GLY A C 1
ATOM 814 O O . GLY A 1 106 ? 17.335 6.448 12.813 1.00 91.31 106 GLY A O 1
ATOM 815 N N . THR A 1 107 ? 16.704 4.449 13.603 1.00 91.75 107 THR A N 1
ATOM 816 C CA . THR A 1 107 ? 16.558 3.834 12.274 1.00 91.75 107 THR A CA 1
ATOM 817 C C . THR A 1 107 ? 15.340 4.397 11.543 1.00 91.75 107 THR A C 1
ATOM 819 O O . THR A 1 107 ? 15.431 4.709 10.357 1.00 91.75 107 THR A O 1
ATOM 822 N N . LEU A 1 108 ? 14.222 4.600 12.248 1.00 92.25 108 LEU A N 1
ATOM 823 C CA . LEU A 1 108 ? 13.018 5.211 11.672 1.00 92.25 108 LEU A CA 1
ATOM 824 C C . LEU A 1 108 ? 13.274 6.636 11.184 1.00 92.25 108 LEU A C 1
ATOM 826 O O . LEU A 1 108 ? 12.842 6.985 10.087 1.00 92.25 108 LEU A O 1
ATOM 830 N N . ALA A 1 109 ? 14.015 7.440 11.949 1.00 92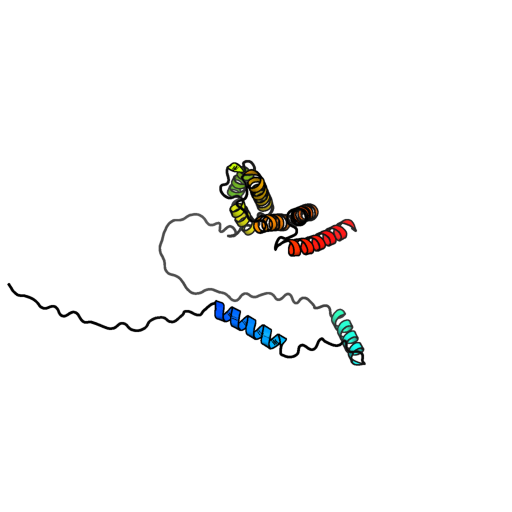.94 109 ALA A N 1
ATOM 831 C CA . ALA A 1 109 ? 14.371 8.800 11.552 1.00 92.94 109 ALA A CA 1
ATOM 832 C C . ALA A 1 109 ? 15.209 8.824 10.261 1.00 92.94 109 ALA A C 1
ATOM 834 O O . ALA A 1 109 ? 14.949 9.630 9.365 1.00 92.94 109 ALA A O 1
ATOM 835 N N . ASN A 1 110 ? 16.164 7.899 10.125 1.00 92.62 110 ASN A N 1
ATOM 836 C CA . ASN A 1 110 ? 16.962 7.765 8.906 1.00 92.62 110 ASN A CA 1
ATOM 837 C C . ASN A 1 110 ? 16.093 7.376 7.703 1.00 92.62 110 ASN A C 1
ATOM 839 O O . ASN A 1 110 ? 16.215 7.980 6.639 1.00 92.62 110 ASN A O 1
ATOM 843 N N . ILE A 1 111 ? 15.177 6.420 7.872 1.00 93.06 111 ILE A N 1
ATO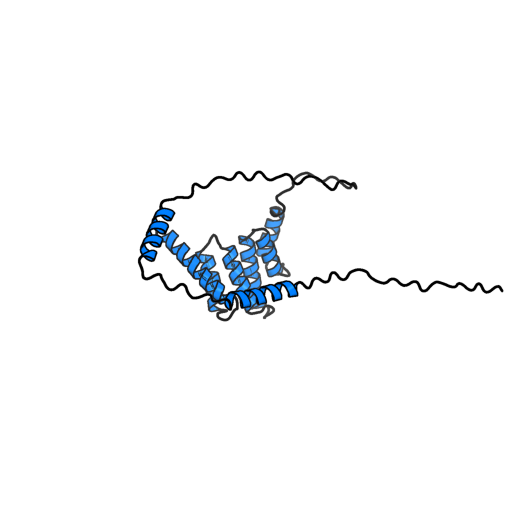M 844 C CA . ILE A 1 111 ? 14.256 6.000 6.806 1.00 93.06 111 ILE A CA 1
ATOM 845 C C . ILE A 1 111 ? 13.293 7.132 6.427 1.00 93.06 111 ILE A C 1
ATOM 847 O O . ILE A 1 111 ? 13.050 7.368 5.244 1.00 93.06 111 ILE A O 1
ATOM 851 N N . ALA A 1 112 ? 12.786 7.888 7.400 1.00 91.88 112 ALA A N 1
ATOM 852 C CA . ALA A 1 112 ? 11.956 9.060 7.140 1.00 91.88 112 ALA A CA 1
ATOM 853 C C . ALA A 1 112 ? 12.721 10.132 6.343 1.00 91.88 112 ALA A C 1
ATOM 855 O O . ALA A 1 112 ? 12.169 10.726 5.417 1.00 91.88 112 ALA A O 1
ATOM 856 N N . ALA A 1 113 ? 14.011 10.334 6.627 1.00 92.75 113 ALA A N 1
ATOM 857 C CA . ALA A 1 113 ? 14.861 11.222 5.837 1.00 92.75 113 ALA A CA 1
ATOM 858 C C . ALA A 1 113 ? 15.062 10.721 4.392 1.00 92.75 113 ALA A C 1
ATOM 860 O O . ALA A 1 113 ? 15.147 11.537 3.472 1.00 92.75 113 ALA A O 1
ATOM 861 N N . MET A 1 114 ? 15.083 9.402 4.163 1.00 91.94 114 MET A N 1
ATOM 862 C CA . MET A 1 114 ? 15.103 8.826 2.808 1.00 91.94 114 MET A CA 1
ATOM 863 C C . MET A 1 114 ? 13.793 9.077 2.056 1.00 91.94 114 MET A C 1
ATOM 865 O O . MET A 1 114 ? 13.823 9.275 0.844 1.00 91.94 114 MET A O 1
ATOM 869 N N . ALA A 1 115 ? 12.657 9.144 2.756 1.00 90.00 115 ALA A N 1
ATOM 870 C CA . ALA A 1 115 ? 11.368 9.462 2.140 1.00 90.00 115 ALA A CA 1
ATOM 871 C C . ALA A 1 115 ? 11.360 10.867 1.500 1.00 90.00 115 ALA A C 1
ATOM 873 O O . ALA A 1 115 ? 10.703 11.082 0.487 1.00 90.00 115 ALA A O 1
ATOM 874 N N . ALA A 1 116 ? 12.155 11.805 2.030 1.00 90.88 116 ALA A N 1
ATOM 875 C CA . ALA A 1 116 ? 12.345 13.132 1.439 1.00 90.88 116 ALA A CA 1
ATOM 876 C C . ALA A 1 116 ? 13.209 13.124 0.161 1.00 90.88 116 ALA A C 1
ATOM 878 O O . ALA A 1 116 ? 13.238 14.114 -0.569 1.00 90.88 116 ALA A O 1
ATOM 879 N N . LYS A 1 117 ? 13.929 12.029 -0.119 1.00 91.44 117 LYS A N 1
ATOM 880 C CA . LYS A 1 117 ? 14.775 11.850 -1.309 1.00 91.44 117 LYS A CA 1
ATOM 881 C C . LYS A 1 117 ? 14.444 10.519 -1.999 1.00 91.44 117 LYS A C 1
ATOM 883 O O . LYS A 1 117 ? 15.224 9.568 -1.880 1.00 91.44 117 LYS A O 1
ATOM 888 N N . PRO A 1 118 ? 13.334 10.449 -2.756 1.00 84.19 118 PRO A N 1
ATOM 889 C CA . PRO A 1 118 ? 12.836 9.213 -3.372 1.00 84.19 118 PRO A CA 1
ATOM 890 C C . PRO A 1 118 ? 13.862 8.464 -4.235 1.00 84.19 118 PRO A C 1
ATOM 892 O O . PRO A 1 118 ? 13.851 7.237 -4.302 1.00 84.19 118 PRO A O 1
ATOM 895 N N . GLU A 1 119 ? 14.785 9.194 -4.867 1.00 86.69 119 GLU A N 1
ATOM 896 C CA . GLU A 1 119 ? 15.825 8.631 -5.738 1.00 86.69 119 GLU A CA 1
ATOM 897 C C . GLU A 1 119 ? 16.904 7.844 -4.983 1.00 86.69 119 GLU A C 1
ATOM 899 O O . GLU A 1 119 ? 17.589 7.010 -5.572 1.00 86.69 119 GLU A O 1
ATOM 904 N N . SER A 1 120 ? 17.057 8.086 -3.678 1.00 88.94 120 SER A N 1
ATOM 905 C CA . SER A 1 120 ? 18.080 7.429 -2.854 1.00 88.94 120 SER A CA 1
ATOM 906 C C . SER A 1 120 ? 17.765 5.963 -2.546 1.00 88.94 120 SER A C 1
ATOM 908 O O . SER A 1 120 ? 18.660 5.200 -2.182 1.00 88.94 120 SER A O 1
ATOM 910 N N . VAL A 1 121 ? 16.504 5.553 -2.699 1.00 92.00 121 VAL A N 1
ATOM 911 C CA . VAL A 1 121 ? 16.058 4.191 -2.404 1.00 92.00 121 VAL A CA 1
ATOM 912 C C . VAL A 1 121 ? 16.101 3.352 -3.677 1.00 92.00 121 VAL A C 1
ATOM 914 O O . VAL A 1 121 ? 15.467 3.678 -4.680 1.00 92.00 121 VAL A O 1
ATOM 917 N N . SER A 1 122 ? 16.849 2.247 -3.638 1.00 91.12 122 SER A N 1
ATOM 918 C CA . SER A 1 122 ? 16.984 1.341 -4.786 1.00 91.12 122 SER A CA 1
ATOM 919 C C . SER A 1 122 ? 15.647 0.686 -5.151 1.00 91.12 122 SER A C 1
ATOM 921 O O . SER A 1 122 ? 15.226 0.784 -6.304 1.00 91.12 122 SER A O 1
ATOM 923 N N . ASP A 1 123 ? 14.960 0.112 -4.158 1.00 92.69 123 ASP A N 1
ATOM 924 C CA . ASP A 1 123 ? 13.647 -0.525 -4.299 1.00 92.69 123 ASP A CA 1
ATOM 925 C C . ASP A 1 123 ? 12.672 -0.014 -3.217 1.00 92.69 123 ASP A C 1
ATOM 927 O O . ASP A 1 123 ? 12.658 -0.520 -2.088 1.00 92.69 123 ASP A O 1
ATOM 931 N N . PRO A 1 124 ? 11.870 1.023 -3.531 1.00 95.12 124 PRO A N 1
ATOM 932 C CA . PRO A 1 124 ? 10.890 1.569 -2.597 1.00 95.12 124 PRO A CA 1
ATOM 933 C C . PRO A 1 124 ? 9.775 0.578 -2.229 1.00 95.12 124 PRO A C 1
ATOM 935 O O . PRO A 1 124 ? 9.251 0.643 -1.119 1.00 95.12 124 PRO A O 1
ATOM 938 N N . MET A 1 125 ? 9.423 -0.354 -3.121 1.00 95.00 125 MET A N 1
ATOM 939 C CA . MET A 1 125 ? 8.327 -1.303 -2.901 1.00 95.00 125 MET A CA 1
ATOM 940 C C . MET A 1 125 ? 8.711 -2.353 -1.856 1.00 95.00 125 MET A C 1
ATOM 942 O O . MET A 1 125 ? 7.947 -2.596 -0.920 1.00 95.00 125 MET A O 1
ATOM 946 N N . ALA A 1 126 ? 9.908 -2.936 -1.969 1.00 94.88 126 ALA A N 1
ATOM 947 C CA . ALA A 1 126 ? 10.410 -3.879 -0.969 1.00 94.88 126 ALA A CA 1
ATOM 948 C C . ALA A 1 126 ? 10.563 -3.219 0.411 1.00 94.88 126 ALA A C 1
ATOM 950 O O . ALA A 1 126 ? 10.187 -3.807 1.427 1.00 94.88 126 ALA A O 1
ATOM 951 N N . LEU A 1 127 ? 11.051 -1.972 0.454 1.00 95.88 127 LEU A N 1
ATOM 952 C CA . LEU A 1 127 ? 11.163 -1.211 1.700 1.00 95.88 127 LEU A CA 1
ATOM 953 C C . LEU A 1 127 ? 9.792 -0.952 2.343 1.00 95.88 127 LEU A C 1
ATOM 955 O O . LEU A 1 127 ? 9.645 -1.120 3.553 1.00 95.88 127 LEU A O 1
ATOM 959 N N . ALA A 1 128 ? 8.779 -0.600 1.546 1.00 96.88 128 ALA A N 1
ATOM 960 C CA . ALA A 1 128 ? 7.410 -0.430 2.027 1.00 96.88 128 ALA A CA 1
ATOM 961 C C . ALA A 1 128 ? 6.847 -1.721 2.645 1.00 96.88 128 ALA A C 1
ATOM 963 O O . ALA A 1 128 ? 6.208 -1.669 3.696 1.00 96.88 128 ALA A O 1
ATOM 964 N N . GLY A 1 129 ? 7.117 -2.876 2.026 1.00 96.06 129 GLY A N 1
ATOM 965 C CA . GLY A 1 129 ? 6.730 -4.191 2.543 1.00 96.06 129 GLY A CA 1
ATOM 966 C C . GLY A 1 129 ? 7.335 -4.483 3.917 1.00 96.06 129 GLY A C 1
ATOM 967 O O . GLY A 1 129 ? 6.606 -4.813 4.849 1.00 96.06 129 GLY A O 1
ATOM 968 N N . MET A 1 130 ? 8.642 -4.260 4.079 1.00 95.62 130 MET A N 1
ATOM 969 C CA . MET A 1 130 ? 9.310 -4.431 5.376 1.00 95.62 130 MET A CA 1
ATOM 970 C C . MET A 1 130 ? 8.737 -3.490 6.445 1.00 95.62 130 MET A C 1
ATOM 972 O O . MET A 1 130 ? 8.442 -3.918 7.558 1.00 95.62 130 MET A O 1
ATOM 976 N N . LEU A 1 131 ? 8.513 -2.215 6.110 1.00 95.69 131 LEU A N 1
ATOM 977 C CA . LEU A 1 131 ? 7.917 -1.249 7.041 1.00 95.69 131 LEU A CA 1
ATOM 978 C C . LEU A 1 131 ? 6.492 -1.638 7.447 1.00 95.69 131 LEU A C 1
ATOM 980 O O . LEU A 1 131 ? 6.105 -1.454 8.601 1.00 95.69 131 LEU A O 1
ATOM 984 N N . PHE A 1 132 ? 5.721 -2.203 6.519 1.00 96.44 132 PHE A N 1
ATOM 985 C CA . PHE A 1 132 ? 4.389 -2.722 6.801 1.00 96.44 132 PHE A CA 1
ATOM 986 C C . PHE A 1 132 ? 4.435 -3.877 7.810 1.00 96.44 132 PHE A C 1
ATOM 988 O O . PHE A 1 132 ? 3.656 -3.887 8.765 1.00 96.44 132 PHE A O 1
ATOM 995 N N . GLU A 1 133 ? 5.373 -4.813 7.652 1.00 95.25 133 GLU A N 1
ATOM 996 C CA . GLU A 1 133 ? 5.593 -5.912 8.602 1.00 95.25 133 GLU A CA 1
ATOM 997 C C . GLU A 1 133 ? 6.039 -5.403 9.982 1.00 95.25 133 GLU A C 1
ATOM 999 O O . GLU A 1 133 ? 5.570 -5.897 11.011 1.00 95.25 133 GLU A O 1
ATOM 1004 N N . CYS A 1 134 ? 6.845 -4.338 10.016 1.00 93.88 134 CYS A N 1
ATOM 1005 C CA . CYS A 1 134 ? 7.221 -3.621 11.238 1.00 93.88 134 CYS A CA 1
ATOM 1006 C C . CYS A 1 134 ? 6.088 -2.768 11.844 1.00 93.88 134 CYS A C 1
ATOM 1008 O O . CYS A 1 134 ? 6.304 -2.111 12.859 1.00 93.88 134 CYS A O 1
ATOM 1010 N N . LYS A 1 135 ? 4.875 -2.785 11.268 1.00 94.62 135 LYS A N 1
ATOM 1011 C CA . LYS A 1 135 ? 3.699 -1.995 11.690 1.00 94.62 135 LYS A CA 1
ATOM 1012 C C . LYS A 1 135 ? 3.876 -0.477 11.563 1.00 94.62 135 LYS A C 1
ATOM 1014 O O . LYS A 1 135 ? 3.086 0.286 12.119 1.00 94.62 135 LYS A O 1
ATOM 1019 N N . GLU A 1 136 ? 4.851 -0.030 10.782 1.00 95.62 136 GLU A N 1
ATOM 1020 C CA . GLU A 1 136 ? 5.113 1.380 10.495 1.00 95.62 136 GLU A CA 1
ATOM 1021 C C . GLU A 1 136 ? 4.291 1.839 9.287 1.00 95.62 136 GLU A C 1
ATOM 1023 O O . GLU A 1 136 ? 4.805 2.228 8.236 1.00 95.62 136 GLU A O 1
ATOM 1028 N N . TYR A 1 137 ? 2.964 1.771 9.434 1.00 96.81 137 TYR A N 1
ATOM 1029 C CA . TYR A 1 137 ? 2.019 1.939 8.328 1.00 96.81 137 TYR A CA 1
ATOM 1030 C C . TYR A 1 137 ? 2.114 3.306 7.642 1.00 96.81 137 TYR A C 1
ATOM 1032 O O . TYR A 1 137 ? 1.993 3.394 6.423 1.00 96.81 137 TYR A O 1
ATOM 1040 N N . LYS A 1 138 ? 2.364 4.380 8.400 1.00 96.12 138 LYS A N 1
ATOM 1041 C CA . LYS A 1 138 ? 2.461 5.737 7.838 1.00 96.12 138 LYS A CA 1
ATOM 1042 C C . LYS A 1 138 ? 3.628 5.862 6.860 1.00 96.12 138 LYS A C 1
ATOM 1044 O O . LYS A 1 138 ? 3.451 6.389 5.767 1.00 96.12 138 LYS A O 1
ATOM 1049 N N . LEU A 1 139 ? 4.797 5.344 7.237 1.00 95.81 139 LEU A N 1
ATOM 1050 C CA . LEU A 1 139 ? 5.975 5.341 6.370 1.00 95.81 139 LEU A CA 1
ATOM 1051 C C . LEU A 1 139 ? 5.802 4.356 5.211 1.00 95.81 139 LEU A C 1
ATOM 1053 O O . LEU A 1 139 ? 6.115 4.700 4.074 1.00 95.81 139 LEU A O 1
ATOM 1057 N N . ALA A 1 140 ? 5.242 3.171 5.470 1.00 97.69 140 ALA A N 1
ATOM 1058 C CA . ALA A 1 140 ? 4.956 2.189 4.427 1.00 97.69 140 ALA A CA 1
ATOM 1059 C C . ALA A 1 140 ? 4.058 2.770 3.319 1.00 97.69 140 ALA A C 1
ATOM 1061 O O . ALA A 1 140 ? 4.361 2.603 2.139 1.00 97.69 140 ALA A O 1
ATOM 1062 N N . ALA A 1 141 ? 3.005 3.517 3.679 1.00 97.88 141 ALA A N 1
ATOM 1063 C CA . ALA A 1 141 ? 2.133 4.190 2.713 1.00 97.88 141 ALA A CA 1
ATOM 1064 C C . ALA A 1 141 ? 2.913 5.140 1.792 1.00 97.88 141 ALA A C 1
ATOM 1066 O O . ALA A 1 141 ? 2.732 5.092 0.577 1.00 97.88 141 ALA A O 1
ATOM 1067 N N . ILE A 1 142 ? 3.807 5.954 2.364 1.00 96.81 142 ILE A N 1
ATOM 1068 C CA . ILE A 1 142 ? 4.633 6.907 1.611 1.00 96.81 142 ILE A CA 1
ATOM 1069 C C . ILE A 1 142 ? 5.528 6.166 0.613 1.00 96.81 142 ILE A C 1
ATOM 1071 O O . ILE A 1 142 ? 5.603 6.553 -0.549 1.00 96.81 142 ILE A O 1
ATOM 1075 N N . PHE A 1 143 ? 6.176 5.072 1.022 1.00 97.50 143 PHE A N 1
ATOM 1076 C CA . PHE A 1 143 ? 7.045 4.320 0.114 1.00 97.50 143 PHE A CA 1
ATOM 1077 C C . PHE A 1 143 ? 6.283 3.576 -0.990 1.00 97.50 143 PHE A C 1
ATOM 1079 O O . PHE A 1 143 ? 6.780 3.515 -2.115 1.00 97.50 143 PHE A O 1
ATOM 1086 N N . TYR A 1 144 ? 5.069 3.080 -0.727 1.00 97.69 144 TYR A N 1
ATOM 1087 C CA . TYR A 1 144 ? 4.204 2.551 -1.788 1.00 97.69 144 TYR A CA 1
ATOM 1088 C C . TYR A 1 144 ? 3.788 3.637 -2.793 1.00 97.69 144 TYR A C 1
ATOM 1090 O O . TYR A 1 144 ? 3.762 3.382 -3.997 1.00 97.69 144 TYR A O 1
ATOM 1098 N N . GLU A 1 145 ? 3.492 4.853 -2.328 1.00 96.44 145 GLU A N 1
ATOM 1099 C CA . GLU A 1 145 ? 3.179 5.997 -3.197 1.00 96.44 145 GLU A CA 1
ATOM 1100 C C . GLU A 1 145 ? 4.399 6.417 -4.036 1.00 96.44 145 GLU A C 1
ATOM 1102 O O . GLU A 1 145 ? 4.275 6.577 -5.252 1.00 96.44 145 GLU A O 1
ATOM 1107 N N . ILE A 1 146 ? 5.589 6.479 -3.428 1.00 95.50 146 ILE A N 1
ATOM 1108 C CA . ILE A 1 146 ? 6.859 6.729 -4.131 1.00 95.50 146 ILE A CA 1
ATOM 1109 C C . ILE A 1 146 ? 7.119 5.656 -5.200 1.00 95.50 146 ILE A C 1
ATOM 1111 O O . ILE A 1 146 ? 7.516 5.982 -6.320 1.00 95.50 146 ILE A O 1
ATOM 1115 N N . ALA A 1 147 ? 6.896 4.377 -4.879 1.00 95.44 147 ALA A N 1
ATOM 1116 C CA . ALA A 1 147 ? 7.059 3.281 -5.833 1.00 95.44 147 ALA A CA 1
ATOM 1117 C C . ALA A 1 147 ? 6.137 3.459 -7.053 1.00 95.44 147 ALA A C 1
ATOM 1119 O O . ALA A 1 147 ? 6.580 3.325 -8.194 1.00 95.44 147 ALA A O 1
ATOM 1120 N N . LEU A 1 148 ? 4.871 3.826 -6.823 1.00 94.62 148 LEU A N 1
ATOM 1121 C CA . LEU A 1 148 ? 3.897 4.101 -7.881 1.00 94.62 148 LEU A CA 1
ATOM 1122 C C . LEU A 1 148 ? 4.311 5.288 -8.764 1.00 94.62 148 LEU A C 1
ATOM 1124 O O . LEU A 1 148 ? 4.230 5.192 -9.989 1.00 94.62 148 LEU A O 1
ATOM 1128 N N . GLU A 1 149 ? 4.762 6.391 -8.168 1.00 93.56 149 GLU A N 1
ATOM 1129 C CA . GLU A 1 149 ? 5.194 7.596 -8.891 1.00 93.56 149 GLU A CA 1
ATOM 1130 C C . GLU A 1 149 ? 6.447 7.345 -9.739 1.00 93.56 149 GLU A C 1
ATOM 1132 O O . GLU A 1 149 ? 6.525 7.747 -10.908 1.00 93.56 149 GLU A O 1
ATOM 1137 N N . ARG A 1 150 ? 7.407 6.593 -9.193 1.00 91.69 150 ARG A N 1
ATOM 1138 C CA . ARG A 1 150 ? 8.614 6.194 -9.919 1.00 91.69 150 ARG A CA 1
ATOM 1139 C C . ARG A 1 150 ? 8.282 5.347 -11.144 1.00 91.69 150 ARG A C 1
ATOM 1141 O O . ARG A 1 150 ? 8.839 5.584 -12.213 1.00 91.69 150 ARG A O 1
ATOM 1148 N N . GLU A 1 151 ? 7.339 4.419 -11.027 1.00 89.44 151 GLU A N 1
ATOM 1149 C CA . GLU A 1 151 ? 6.894 3.574 -12.142 1.00 89.44 151 GLU A CA 1
ATOM 1150 C C . GLU A 1 151 ? 6.109 4.330 -13.216 1.00 89.44 151 GLU A C 1
ATOM 1152 O O . GLU A 1 151 ? 6.101 3.925 -14.382 1.00 89.44 151 GLU A O 1
ATOM 1157 N N . MET A 1 152 ? 5.438 5.424 -12.851 1.00 85.06 152 MET A N 1
ATOM 1158 C CA . MET A 1 152 ? 4.831 6.329 -13.830 1.00 85.06 152 MET A CA 1
ATOM 1159 C C . MET A 1 152 ? 5.899 7.099 -14.618 1.00 85.06 152 MET A C 1
ATOM 1161 O O . MET A 1 152 ? 5.706 7.354 -15.805 1.00 85.06 152 MET A O 1
ATOM 1165 N N . SER A 1 153 ? 7.036 7.400 -13.985 1.00 85.88 153 SER A N 1
ATOM 1166 C CA . SER A 1 153 ? 8.101 8.237 -14.551 1.00 85.88 153 SER A CA 1
ATOM 1167 C C . SER A 1 153 ? 9.148 7.450 -15.352 1.00 85.88 153 SER A C 1
ATOM 1169 O O . SER A 1 153 ? 9.602 7.910 -16.396 1.00 85.88 153 SER A O 1
ATOM 1171 N N . GLN A 1 154 ? 9.542 6.260 -14.889 1.00 81.06 154 GLN A N 1
ATOM 1172 C CA . GLN A 1 154 ? 10.655 5.480 -15.459 1.00 81.06 154 GLN A CA 1
ATOM 1173 C C . GLN A 1 154 ? 10.237 4.488 -16.558 1.00 81.06 154 GLN A C 1
ATOM 1175 O O . GLN A 1 154 ? 11.095 3.864 -17.180 1.00 81.06 154 GLN A O 1
ATOM 1180 N N . GLY A 1 155 ? 8.937 4.368 -16.842 1.00 70.25 155 GLY A N 1
ATOM 1181 C CA . GLY A 1 155 ? 8.421 3.405 -17.814 1.00 70.25 155 GLY A CA 1
ATOM 1182 C C . GLY A 1 155 ? 8.323 1.984 -17.241 1.00 70.25 155 GLY A C 1
ATOM 1183 O O . GLY A 1 155 ? 9.115 1.563 -16.406 1.00 70.25 155 GLY A O 1
ATOM 1184 N N . ARG A 1 156 ? 7.282 1.262 -17.675 1.00 60.22 156 ARG A N 1
ATOM 1185 C CA . ARG A 1 156 ? 6.694 0.090 -16.995 1.00 60.22 1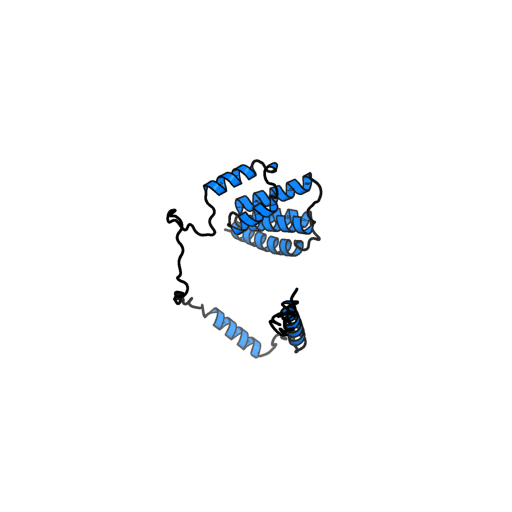56 ARG A CA 1
ATOM 1186 C C . ARG A 1 156 ? 7.707 -1.029 -16.697 1.00 60.22 156 ARG A C 1
ATOM 1188 O O . ARG A 1 156 ? 8.038 -1.796 -17.600 1.00 60.22 156 ARG A O 1
ATOM 1195 N N . ARG A 1 157 ? 8.092 -1.196 -15.427 1.00 82.94 157 ARG A N 1
ATOM 1196 C CA . ARG A 1 157 ? 8.638 -2.465 -14.913 1.00 82.94 157 ARG A CA 1
ATOM 1197 C C . ARG A 1 157 ? 7.559 -3.301 -14.236 1.00 82.94 157 ARG A C 1
ATOM 1199 O O . ARG A 1 157 ? 7.569 -4.518 -14.377 1.00 82.94 157 ARG A O 1
ATOM 1206 N N . LEU A 1 158 ? 6.614 -2.653 -13.555 1.00 89.12 158 LEU A N 1
ATOM 1207 C CA . LEU A 1 158 ? 5.540 -3.331 -12.831 1.00 89.12 158 LEU A CA 1
ATOM 1208 C C . LEU A 1 158 ? 4.317 -3.638 -13.700 1.00 89.12 158 LEU A C 1
ATOM 1210 O O . LEU A 1 158 ? 3.924 -2.853 -14.577 1.00 89.12 158 LEU A O 1
ATOM 1214 N N . THR A 1 159 ? 3.678 -4.772 -13.411 1.00 93.62 159 THR A N 1
ATOM 1215 C CA . THR A 1 159 ? 2.424 -5.173 -14.052 1.00 93.62 159 THR A CA 1
ATOM 1216 C C . THR A 1 159 ? 1.256 -4.301 -13.577 1.00 93.62 159 THR A C 1
ATOM 1218 O O . THR A 1 159 ? 1.351 -3.563 -12.595 1.00 93.62 159 THR A O 1
ATOM 1221 N N . ILE A 1 160 ? 0.122 -4.368 -14.283 1.00 94.00 160 ILE A N 1
ATOM 1222 C CA . ILE A 1 160 ? -1.117 -3.694 -13.855 1.00 94.00 160 ILE A CA 1
ATOM 1223 C C . ILE A 1 160 ? -1.540 -4.179 -12.461 1.00 94.00 160 ILE A C 1
ATOM 1225 O O . ILE A 1 160 ? -1.952 -3.374 -11.627 1.00 94.00 160 ILE A O 1
ATOM 1229 N N . ASP A 1 161 ? -1.398 -5.479 -12.206 1.00 95.94 161 ASP A N 1
ATOM 1230 C CA . ASP A 1 161 ? -1.788 -6.085 -10.938 1.00 95.94 161 ASP A CA 1
ATOM 1231 C C . ASP A 1 161 ? -0.873 -5.670 -9.788 1.00 95.94 161 ASP A C 1
ATOM 1233 O O . ASP A 1 161 ? -1.378 -5.420 -8.698 1.00 95.94 161 ASP A O 1
ATOM 1237 N N . ASP A 1 162 ? 0.429 -5.497 -10.022 1.00 95.50 162 ASP A N 1
ATOM 1238 C CA . ASP A 1 162 ? 1.346 -4.988 -8.993 1.00 95.50 162 ASP A CA 1
ATOM 1239 C C . ASP A 1 162 ? 0.983 -3.553 -8.592 1.00 95.50 162 ASP A C 1
ATOM 1241 O O . ASP A 1 162 ? 0.953 -3.210 -7.410 1.00 95.50 162 ASP A O 1
ATOM 1245 N N . LYS A 1 163 ? 0.635 -2.707 -9.571 1.00 96.12 163 LYS A N 1
ATOM 1246 C CA . LYS A 1 163 ? 0.217 -1.319 -9.318 1.00 96.12 163 LYS A CA 1
ATOM 1247 C C . LYS A 1 163 ? -1.090 -1.252 -8.538 1.00 96.12 163 LYS A C 1
ATOM 1249 O O . LYS A 1 163 ? -1.195 -0.504 -7.565 1.00 96.12 163 LYS A O 1
ATOM 1254 N N . ALA A 1 164 ? -2.072 -2.060 -8.932 1.00 97.56 164 ALA A N 1
ATOM 1255 C CA . ALA A 1 164 ? -3.328 -2.174 -8.206 1.00 97.56 164 ALA A CA 1
ATOM 1256 C C . ALA A 1 164 ? -3.114 -2.737 -6.790 1.00 97.56 164 ALA A C 1
ATOM 1258 O O . ALA A 1 164 ? -3.693 -2.227 -5.831 1.00 97.56 164 ALA A O 1
ATOM 1259 N N . TRP A 1 165 ? -2.239 -3.730 -6.629 1.00 97.62 165 TRP A N 1
ATOM 1260 C CA . TRP A 1 165 ? -1.878 -4.272 -5.322 1.00 97.62 165 TRP A CA 1
ATOM 1261 C C . TRP A 1 165 ? -1.252 -3.206 -4.419 1.00 97.62 165 TRP A C 1
ATOM 1263 O O . TRP A 1 165 ? -1.678 -3.067 -3.275 1.00 97.62 165 TRP A O 1
ATOM 1273 N N . MET A 1 166 ? -0.316 -2.396 -4.922 1.00 97.56 166 MET A N 1
ATOM 1274 C CA . MET A 1 166 ? 0.286 -1.308 -4.140 1.00 97.56 166 MET A CA 1
ATOM 1275 C C . MET A 1 166 ? -0.756 -0.284 -3.676 1.00 97.56 166 MET A C 1
ATOM 1277 O O . MET A 1 166 ? -0.751 0.097 -2.509 1.00 97.56 166 MET A O 1
ATOM 1281 N N . LEU A 1 167 ? -1.707 0.114 -4.531 1.00 98.12 167 LEU A N 1
ATOM 1282 C CA . LEU A 1 167 ? -2.810 0.995 -4.115 1.00 98.12 167 LEU A CA 1
ATOM 1283 C C . LEU A 1 167 ? -3.680 0.357 -3.021 1.00 98.12 167 LEU A C 1
ATOM 1285 O O . LEU A 1 167 ? -4.106 1.033 -2.080 1.00 98.12 167 LEU A O 1
ATOM 1289 N N . LEU A 1 168 ? -3.907 -0.956 -3.100 1.00 97.94 168 LEU A N 1
ATOM 1290 C CA . LEU A 1 168 ? -4.594 -1.692 -2.045 1.00 97.94 168 LEU A CA 1
ATOM 1291 C C . LEU A 1 168 ? -3.781 -1.689 -0.738 1.00 97.94 168 LEU A C 1
ATOM 1293 O O . LEU A 1 168 ? -4.377 -1.578 0.334 1.00 97.94 168 LEU A O 1
ATOM 1297 N N . GLN A 1 169 ? -2.448 -1.765 -0.802 1.00 98.12 169 GLN A N 1
ATOM 1298 C CA . GLN A 1 169 ? -1.577 -1.652 0.374 1.00 98.12 169 GLN A CA 1
ATOM 1299 C C . GLN A 1 169 ? -1.587 -0.244 0.979 1.00 98.12 169 GLN A C 1
ATOM 1301 O O . GLN A 1 169 ? -1.680 -0.119 2.199 1.00 98.12 169 GLN A O 1
ATOM 1306 N N . VAL A 1 170 ? -1.604 0.816 0.163 1.00 98.00 170 VAL A N 1
ATOM 1307 C CA . VAL A 1 170 ? -1.778 2.200 0.646 1.00 98.00 170 VAL A CA 1
ATOM 1308 C C . VAL A 1 170 ? -3.083 2.329 1.437 1.00 98.00 170 VAL A C 1
ATOM 1310 O O . VAL A 1 170 ? -3.086 2.853 2.550 1.00 98.00 170 VAL A O 1
ATOM 1313 N N . CYS A 1 171 ? -4.185 1.774 0.921 1.00 97.81 171 CYS A N 1
ATOM 1314 C CA . CYS A 1 171 ? -5.454 1.716 1.649 1.00 97.81 171 CYS A CA 1
ATOM 1315 C C . CYS A 1 171 ? -5.321 0.980 2.996 1.00 97.81 171 CYS A C 1
ATOM 1317 O O . CYS A 1 171 ? -5.840 1.444 4.011 1.00 97.81 171 CYS A O 1
ATOM 1319 N N . GLN A 1 172 ? -4.618 -0.158 3.033 1.00 97.19 172 GLN A N 1
ATOM 1320 C CA . GLN A 1 172 ? -4.406 -0.914 4.273 1.00 97.19 172 GLN A CA 1
ATOM 1321 C C . GLN A 1 172 ? -3.589 -0.136 5.305 1.00 97.19 172 GLN A C 1
ATOM 1323 O O . GLN A 1 172 ? -3.923 -0.174 6.489 1.00 97.19 172 GLN A O 1
ATOM 1328 N N . CYS A 1 173 ? -2.570 0.594 4.858 1.00 97.94 173 CYS A N 1
ATOM 1329 C CA . CYS A 1 173 ? -1.740 1.426 5.718 1.00 97.94 173 CYS A CA 1
ATOM 1330 C C . CYS A 1 173 ? -2.522 2.599 6.332 1.00 97.94 173 CYS A C 1
ATOM 1332 O O . CYS A 1 173 ? -2.258 3.002 7.461 1.00 97.94 173 CYS A O 1
ATOM 1334 N N . ARG A 1 174 ? -3.522 3.127 5.618 1.00 96.50 174 ARG A N 1
ATOM 1335 C CA . ARG A 1 174 ? -4.346 4.274 6.037 1.00 96.50 174 ARG A CA 1
ATOM 1336 C C . ARG A 1 174 ? -5.631 3.868 6.767 1.00 96.50 174 ARG A C 1
ATOM 1338 O O . ARG A 1 174 ? -6.633 4.571 6.706 1.00 96.50 174 ARG A O 1
ATOM 1345 N N . LYS A 1 175 ? -5.636 2.735 7.477 1.00 91.88 175 LYS A N 1
ATOM 1346 C CA . LYS A 1 175 ? -6.834 2.192 8.156 1.00 91.88 175 LYS A CA 1
ATOM 1347 C C . LYS A 1 175 ? -7.500 3.175 9.136 1.00 91.88 175 LYS A C 1
ATOM 1349 O O . LYS A 1 175 ? -8.721 3.115 9.326 1.00 91.88 175 LYS A O 1
ATOM 1354 N N . ASP A 1 176 ? -6.706 4.051 9.742 1.00 93.50 176 ASP A N 1
ATOM 1355 C CA . ASP A 1 176 ? -7.166 5.049 10.713 1.00 93.50 176 ASP A CA 1
ATOM 1356 C C . ASP A 1 176 ? -7.714 6.322 10.044 1.00 93.50 176 ASP A C 1
ATOM 1358 O O . ASP A 1 176 ? -8.451 7.082 10.666 1.00 93.50 176 ASP A O 1
ATOM 1362 N N . GLU A 1 177 ? -7.436 6.511 8.752 1.00 96.00 177 GLU A N 1
ATOM 1363 C CA . GLU A 1 177 ? -7.855 7.648 7.930 1.00 96.00 177 GLU A CA 1
ATOM 1364 C C . GLU A 1 177 ? -8.781 7.145 6.806 1.00 96.00 177 GLU A C 1
ATOM 1366 O O . GLU A 1 177 ? -8.368 7.023 5.648 1.00 96.00 177 GLU A O 1
ATOM 1371 N N . PRO A 1 178 ? -10.053 6.818 7.107 1.00 95.62 178 PRO A N 1
ATOM 1372 C CA . PRO A 1 178 ? -10.913 6.103 6.166 1.00 95.62 178 PRO A CA 1
ATOM 1373 C C . PRO A 1 178 ? -11.176 6.892 4.875 1.00 95.62 178 PRO A C 1
ATOM 1375 O O . PRO A 1 178 ? -11.332 6.284 3.821 1.00 95.62 178 PRO A O 1
ATOM 1378 N N . VAL A 1 179 ? -11.170 8.228 4.932 1.00 96.38 179 VAL A N 1
ATOM 1379 C CA . VAL A 1 179 ? -11.341 9.095 3.756 1.00 96.38 179 VAL A CA 1
ATOM 1380 C C . VAL A 1 179 ? -10.165 8.951 2.785 1.00 96.38 179 VAL A C 1
ATOM 1382 O O . VAL A 1 179 ? -10.375 8.741 1.592 1.00 96.38 179 VAL A O 1
ATOM 1385 N N . GLU A 1 180 ? -8.928 9.006 3.283 1.00 96.62 180 GLU A N 1
ATOM 1386 C CA . GLU A 1 180 ? -7.729 8.832 2.452 1.00 96.62 180 GLU A CA 1
ATOM 1387 C C . GLU A 1 180 ? -7.603 7.389 1.942 1.00 96.62 180 GLU A C 1
ATOM 1389 O O . GLU A 1 180 ? -7.247 7.157 0.785 1.00 96.62 180 GLU A O 1
ATOM 1394 N N . ALA A 1 181 ? -7.980 6.404 2.763 1.00 97.50 181 ALA A N 1
ATOM 1395 C CA . ALA A 1 181 ? -8.036 5.009 2.343 1.00 97.50 181 ALA A CA 1
ATOM 1396 C C . ALA A 1 181 ? -9.045 4.776 1.203 1.00 97.50 181 ALA A C 1
ATOM 1398 O O . ALA A 1 181 ? -8.742 4.026 0.274 1.00 97.50 181 ALA A O 1
ATOM 1399 N N . VAL A 1 182 ? -10.216 5.426 1.235 1.00 98.00 182 VAL A N 1
ATOM 1400 C CA . VAL A 1 182 ? -11.204 5.373 0.143 1.00 98.00 182 VAL A CA 1
ATOM 1401 C C . VAL A 1 182 ? -10.655 6.015 -1.129 1.00 98.00 182 VAL A C 1
ATOM 1403 O O . VAL A 1 182 ? -10.755 5.396 -2.185 1.00 98.00 182 VAL A O 1
ATOM 1406 N N . LYS A 1 183 ? -9.986 7.174 -1.044 1.00 98.06 183 LYS A N 1
ATOM 1407 C CA . LYS A 1 183 ? -9.348 7.810 -2.214 1.00 98.06 183 LYS A CA 1
ATOM 1408 C C . LYS A 1 183 ? -8.339 6.888 -2.907 1.00 98.06 183 LYS A C 1
ATOM 1410 O O . LYS A 1 183 ? -8.268 6.867 -4.134 1.00 98.06 183 LYS A O 1
ATOM 1415 N N . ALA A 1 184 ? -7.557 6.117 -2.148 1.00 97.94 184 ALA A N 1
ATOM 1416 C CA . ALA A 1 184 ? -6.624 5.144 -2.722 1.00 97.94 184 ALA A CA 1
ATOM 1417 C C . ALA A 1 184 ? -7.350 4.012 -3.475 1.00 97.94 184 ALA A C 1
ATOM 1419 O O . ALA A 1 184 ? -6.916 3.607 -4.554 1.00 97.94 184 ALA A O 1
ATOM 1420 N N . LEU A 1 185 ? -8.478 3.532 -2.939 1.00 98.38 185 LEU A N 1
ATOM 1421 C CA . LEU A 1 185 ? -9.321 2.532 -3.603 1.00 98.38 185 LEU A CA 1
ATOM 1422 C C . LEU A 1 185 ? -10.016 3.090 -4.848 1.00 98.38 185 LEU A C 1
ATOM 1424 O O . LEU A 1 185 ? -10.150 2.369 -5.832 1.00 98.38 185 LEU A O 1
ATOM 1428 N N . ASP A 1 186 ? -10.420 4.359 -4.830 1.00 98.44 186 ASP A N 1
ATOM 1429 C CA . ASP A 1 186 ? -10.986 5.035 -6.000 1.00 98.44 186 ASP A CA 1
ATOM 1430 C C . ASP A 1 186 ? -9.975 5.102 -7.136 1.00 98.44 186 ASP A C 1
ATOM 1432 O O . ASP A 1 186 ? -10.260 4.621 -8.231 1.00 98.44 186 ASP A O 1
ATOM 1436 N N . LYS A 1 187 ? -8.745 5.546 -6.846 1.00 98.00 187 LYS A N 1
ATOM 1437 C CA . LYS A 1 187 ? -7.645 5.514 -7.821 1.00 98.00 187 LYS A CA 1
ATOM 1438 C C . LYS A 1 187 ? -7.428 4.114 -8.399 1.00 98.00 187 LYS A C 1
ATOM 1440 O O . LYS A 1 187 ? -7.190 3.984 -9.596 1.00 98.00 187 LYS A O 1
ATOM 1445 N N . LEU A 1 188 ? -7.521 3.069 -7.572 1.00 98.12 188 LEU A N 1
ATOM 1446 C CA . LEU A 1 188 ? -7.370 1.681 -8.020 1.00 98.12 188 LEU A CA 1
ATOM 1447 C C . LEU A 1 188 ? -8.476 1.296 -9.005 1.00 98.12 188 LEU A C 1
ATOM 1449 O O . LEU A 1 188 ? -8.183 0.769 -10.075 1.00 98.12 188 LEU A O 1
ATOM 1453 N N . LEU A 1 189 ? -9.734 1.566 -8.659 1.00 98.38 189 LEU A N 1
ATOM 1454 C CA . LEU A 1 189 ? -10.891 1.206 -9.479 1.00 98.38 189 LEU A CA 1
ATOM 1455 C C . LEU A 1 189 ? -10.972 2.020 -10.777 1.00 98.38 189 LEU A C 1
ATOM 1457 O O . LEU A 1 189 ? -11.400 1.483 -11.794 1.00 98.38 189 LEU A O 1
ATOM 1461 N N . GLU A 1 190 ? -10.542 3.280 -10.753 1.00 98.25 190 GLU A N 1
ATOM 1462 C CA . GLU A 1 190 ? -10.509 4.158 -11.926 1.00 98.25 190 GLU A CA 1
ATOM 1463 C C . GLU A 1 190 ? -9.379 3.792 -12.891 1.00 98.25 190 GLU A C 1
ATOM 1465 O O . GLU A 1 190 ? -9.605 3.663 -14.093 1.00 98.25 190 GLU A O 1
ATOM 1470 N N . GLN A 1 191 ? -8.158 3.610 -12.380 1.00 96.56 191 GLN A N 1
ATOM 1471 C CA . GLN A 1 191 ? -6.982 3.371 -13.223 1.00 96.56 191 GLN A CA 1
ATOM 1472 C C . GLN A 1 191 ? -6.847 1.904 -13.641 1.00 96.56 191 GLN A C 1
ATOM 1474 O O . GLN A 1 191 ? -6.335 1.611 -14.723 1.00 96.56 191 GLN A O 1
ATOM 1479 N N . TYR A 1 192 ? -7.303 0.975 -12.799 1.00 96.94 192 TYR A N 1
ATOM 1480 C CA . TYR A 1 192 ? -7.112 -0.463 -12.978 1.00 96.94 192 TYR A CA 1
ATOM 1481 C C . TYR A 1 192 ? -8.421 -1.245 -12.751 1.00 96.94 192 TYR A C 1
ATOM 1483 O O . TYR A 1 192 ? -8.471 -2.128 -11.892 1.00 96.94 192 TYR A O 1
ATOM 1491 N N . PRO A 1 193 ? -9.496 -0.991 -13.522 1.00 97.69 193 PRO A N 1
ATOM 1492 C CA . PRO A 1 193 ? -10.795 -1.644 -13.313 1.00 97.69 193 PRO A CA 1
ATOM 1493 C C . PRO A 1 193 ? -10.776 -3.163 -13.551 1.00 97.69 193 PRO A C 1
ATOM 1495 O O . PRO A 1 193 ? -11.585 -3.886 -12.976 1.00 97.69 193 PRO A O 1
ATOM 1498 N N . ASN A 1 194 ? -9.839 -3.650 -14.371 1.00 96.94 194 ASN A N 1
ATOM 1499 C CA . ASN A 1 194 ? -9.723 -5.060 -14.760 1.00 96.94 194 ASN A CA 1
ATOM 1500 C C . ASN A 1 194 ? -8.628 -5.822 -13.993 1.00 96.94 194 ASN A C 1
ATOM 1502 O O . ASN A 1 194 ? -8.263 -6.925 -14.397 1.00 96.94 194 ASN A O 1
ATOM 1506 N N . SER A 1 195 ? -8.066 -5.238 -12.932 1.00 97.69 195 SER A N 1
ATOM 1507 C CA . SER A 1 195 ? -7.073 -5.925 -12.107 1.00 97.69 195 SER A CA 1
ATOM 1508 C C . SER A 1 195 ? -7.713 -7.056 -11.300 1.00 97.69 195 SER A C 1
ATOM 1510 O O . SER A 1 195 ? -8.883 -6.998 -10.910 1.00 97.69 195 SER A O 1
ATOM 1512 N N . THR A 1 196 ? -6.918 -8.070 -10.961 1.00 98.12 196 THR A N 1
ATOM 1513 C CA . THR A 1 196 ? -7.319 -9.114 -10.006 1.00 98.12 196 THR A CA 1
ATOM 1514 C C . THR A 1 196 ? -7.713 -8.546 -8.633 1.00 98.12 196 THR A C 1
ATOM 1516 O O . THR A 1 196 ? -8.516 -9.156 -7.920 1.00 98.12 196 THR A O 1
ATOM 1519 N N . TRP A 1 197 ? -7.243 -7.342 -8.284 1.00 98.19 197 TRP A N 1
ATOM 1520 C CA . TRP A 1 197 ? -7.523 -6.672 -7.010 1.00 98.19 197 TRP A CA 1
ATOM 1521 C C . TRP A 1 197 ? -8.779 -5.789 -7.008 1.00 98.19 197 TRP A C 1
ATOM 1523 O O . TRP A 1 197 ? -9.259 -5.428 -5.931 1.00 98.19 197 TRP A O 1
ATOM 1533 N N . SER A 1 198 ? -9.370 -5.473 -8.165 1.00 98.25 198 SER A N 1
ATOM 1534 C CA . SER A 1 198 ? -10.478 -4.505 -8.275 1.00 98.25 198 SER A CA 1
ATOM 1535 C C . SER A 1 198 ? -11.722 -4.954 -7.511 1.00 98.25 198 SER A C 1
ATOM 1537 O O . SER A 1 198 ? -12.368 -4.163 -6.825 1.00 98.25 198 SER A O 1
ATOM 1539 N N . ARG A 1 199 ? -12.029 -6.257 -7.523 1.00 97.94 199 ARG A N 1
ATOM 1540 C CA . ARG A 1 199 ? -13.157 -6.799 -6.750 1.00 97.94 199 ARG A CA 1
ATOM 1541 C C . ARG A 1 199 ? -12.950 -6.651 -5.241 1.00 97.94 199 ARG A C 1
ATOM 1543 O O . ARG A 1 199 ? -13.884 -6.282 -4.532 1.00 97.94 199 ARG A O 1
ATOM 1550 N N . ALA A 1 200 ? -11.742 -6.931 -4.752 1.00 98.06 200 ALA A N 1
ATOM 1551 C CA . ALA A 1 200 ? -11.412 -6.771 -3.337 1.00 98.06 200 ALA A CA 1
ATOM 1552 C C . ALA A 1 200 ? -11.459 -5.291 -2.924 1.00 98.06 200 ALA A C 1
ATOM 1554 O O . ALA A 1 200 ? -12.003 -4.961 -1.869 1.00 98.06 200 ALA A O 1
ATOM 1555 N N . ALA A 1 201 ? -10.957 -4.404 -3.787 1.00 98.25 201 ALA A N 1
ATOM 1556 C CA . ALA A 1 201 ? -10.998 -2.962 -3.590 1.00 98.25 201 ALA A CA 1
ATOM 1557 C C . ALA A 1 201 ? -12.434 -2.433 -3.483 1.00 98.25 201 ALA A C 1
ATOM 1559 O O . ALA A 1 201 ? -12.738 -1.679 -2.563 1.00 98.25 201 ALA A O 1
ATOM 1560 N N . TYR A 1 202 ? -13.336 -2.887 -4.359 1.00 98.44 202 TYR A N 1
ATOM 1561 C CA . TYR A 1 202 ? -14.746 -2.495 -4.339 1.00 98.44 202 TYR A CA 1
ATOM 1562 C C . TYR A 1 202 ? -15.434 -2.845 -3.014 1.00 98.44 202 TYR A C 1
ATOM 1564 O O . TYR A 1 202 ? -16.044 -1.984 -2.381 1.00 98.44 202 TYR A O 1
ATOM 1572 N N . VAL A 1 203 ? -15.287 -4.090 -2.549 1.00 98.25 203 VAL A N 1
ATOM 1573 C CA . VAL A 1 203 ? -15.872 -4.527 -1.269 1.00 98.25 203 VAL A CA 1
ATOM 1574 C C . VAL A 1 203 ? -15.287 -3.723 -0.108 1.00 98.25 203 VAL A C 1
ATOM 1576 O O . VAL A 1 203 ? -16.021 -3.241 0.754 1.00 98.25 203 VAL A O 1
ATOM 1579 N N . LYS A 1 204 ? -13.965 -3.523 -0.096 1.00 97.81 204 LYS A N 1
ATOM 1580 C CA . LYS A 1 204 ? -13.298 -2.757 0.961 1.00 97.81 204 LYS A CA 1
ATOM 1581 C C . LYS A 1 204 ? -13.737 -1.291 0.978 1.00 97.81 204 LYS A C 1
ATOM 1583 O O . LYS A 1 204 ? -13.914 -0.734 2.059 1.00 97.81 204 LYS A O 1
ATOM 1588 N N . LYS A 1 205 ? -13.975 -0.695 -0.194 1.00 98.00 205 LYS A N 1
ATOM 1589 C CA . LYS A 1 205 ? -14.507 0.665 -0.330 1.00 98.00 205 LYS A CA 1
ATOM 1590 C C . LYS A 1 205 ? -15.888 0.773 0.310 1.00 98.00 205 LYS A C 1
ATOM 1592 O O . LYS A 1 205 ? -16.076 1.654 1.140 1.00 98.00 205 LYS A O 1
ATOM 1597 N N . GLN A 1 206 ? -16.806 -0.149 0.007 1.00 98.00 206 GLN A N 1
ATOM 1598 C CA . GLN A 1 206 ? -18.143 -0.161 0.618 1.00 98.00 206 GLN A CA 1
ATOM 1599 C C . GLN A 1 206 ? -18.079 -0.253 2.149 1.00 98.00 206 GLN A C 1
ATOM 1601 O O . GLN A 1 206 ? -18.769 0.486 2.846 1.00 98.00 206 GLN A O 1
ATOM 1606 N N . MET A 1 207 ? -17.204 -1.111 2.685 1.00 97.56 207 MET A N 1
ATOM 1607 C CA . MET A 1 207 ? -17.019 -1.236 4.135 1.00 97.56 207 MET A CA 1
ATOM 1608 C C . MET A 1 207 ? -16.506 0.059 4.778 1.00 97.56 207 MET A C 1
ATOM 1610 O O . MET A 1 207 ? -16.957 0.433 5.861 1.00 97.56 207 MET A O 1
ATOM 1614 N N . LEU A 1 208 ? -15.551 0.739 4.137 1.00 96.81 208 LEU A N 1
ATOM 1615 C CA . LEU A 1 208 ? -15.021 2.008 4.635 1.00 96.81 208 LEU A CA 1
ATOM 1616 C C . LEU A 1 208 ? -16.048 3.138 4.530 1.00 96.81 208 LEU A C 1
ATOM 1618 O O . LEU A 1 208 ? -16.153 3.923 5.466 1.00 96.81 208 LEU A O 1
ATOM 1622 N N . GLN A 1 209 ? -16.825 3.196 3.447 1.00 96.62 209 GLN A N 1
ATOM 1623 C CA . GLN A 1 209 ? -17.907 4.172 3.281 1.00 96.62 209 GLN A CA 1
ATOM 1624 C C . GLN A 1 209 ? -18.956 4.033 4.382 1.00 96.62 209 GLN A C 1
ATOM 1626 O O . GLN A 1 209 ? -19.250 5.011 5.062 1.00 96.62 209 GLN A O 1
ATOM 1631 N N . TRP A 1 210 ? -19.412 2.808 4.650 1.00 96.06 210 TRP A N 1
ATOM 1632 C CA . TRP A 1 210 ? -20.316 2.543 5.766 1.00 96.06 210 TRP A CA 1
ATOM 1633 C C . TRP A 1 210 ? -19.726 3.004 7.109 1.00 96.06 210 TRP A C 1
ATOM 16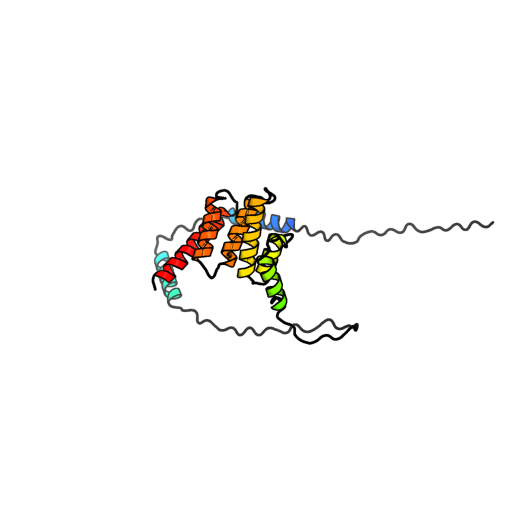35 O O . TRP A 1 210 ? -20.407 3.647 7.904 1.00 96.06 210 TRP A O 1
ATOM 1645 N N . LYS A 1 211 ? -18.433 2.750 7.360 1.00 95.00 211 LYS A N 1
ATOM 1646 C CA . LYS A 1 211 ? -17.752 3.223 8.579 1.00 95.00 211 LYS A CA 1
ATOM 1647 C C . LYS A 1 211 ? -17.728 4.756 8.674 1.00 95.00 211 LYS A C 1
ATOM 1649 O O . LYS A 1 211 ? -17.884 5.285 9.769 1.00 95.00 211 LYS A O 1
ATOM 1654 N N . ILE A 1 212 ? -17.517 5.458 7.560 1.00 95.38 212 ILE A N 1
ATOM 1655 C CA . ILE A 1 212 ? -17.530 6.929 7.514 1.00 95.38 212 ILE A CA 1
ATOM 1656 C C . ILE A 1 212 ? -18.927 7.456 7.861 1.00 95.38 212 ILE A C 1
ATOM 1658 O O . ILE A 1 212 ? -19.038 8.345 8.700 1.00 95.38 212 ILE A O 1
ATOM 1662 N N . GLU A 1 213 ? -19.980 6.870 7.285 1.00 95.25 213 GLU A N 1
ATOM 1663 C CA . GLU A 1 213 ? -21.374 7.249 7.558 1.00 95.25 213 GLU A CA 1
ATOM 1664 C C . GLU A 1 213 ? -21.719 7.116 9.049 1.00 95.25 213 GLU A C 1
ATOM 1666 O O . GLU A 1 213 ? -22.296 8.035 9.630 1.00 95.25 213 GLU A O 1
ATOM 1671 N N . GLN A 1 214 ? -21.291 6.022 9.695 1.00 93.62 214 GLN A N 1
ATOM 1672 C CA . GLN A 1 214 ? -21.497 5.804 11.134 1.00 93.62 214 GLN A CA 1
ATOM 1673 C C . GLN A 1 214 ? -20.822 6.872 12.006 1.00 93.62 214 GLN A C 1
ATOM 1675 O O . GLN A 1 214 ? -21.390 7.278 13.014 1.00 93.62 214 GLN A O 1
ATOM 1680 N N . VAL A 1 215 ? -19.626 7.333 11.625 1.00 92.00 215 VAL A N 1
ATOM 1681 C CA . VAL A 1 215 ? -18.909 8.386 12.364 1.00 92.00 215 VAL A CA 1
ATOM 1682 C C . VAL A 1 215 ? -19.541 9.761 12.128 1.00 92.00 215 VAL A C 1
ATOM 1684 O O . VAL A 1 215 ? -19.542 10.582 13.033 1.00 92.00 215 VAL A O 1
ATOM 1687 N N . SER A 1 216 ? -20.097 10.018 10.939 1.00 85.00 216 SER A N 1
ATOM 1688 C CA . SER A 1 216 ? -20.725 11.307 10.602 1.00 85.00 216 SER A CA 1
ATOM 1689 C C . SER A 1 216 ? -22.136 11.510 11.166 1.00 85.00 216 SER A C 1
ATOM 1691 O O . SER A 1 216 ? -22.635 12.631 11.162 1.00 85.00 216 SER A O 1
ATOM 1693 N N . GLY A 1 217 ? -22.796 10.432 11.599 1.00 79.44 217 GLY A N 1
ATOM 1694 C CA . GLY A 1 217 ? -24.141 10.469 12.181 1.00 79.44 217 GLY A CA 1
ATOM 1695 C C . GLY A 1 217 ? -24.181 10.649 13.703 1.00 79.44 217 GLY A C 1
ATOM 1696 O O . GLY A 1 217 ? -25.276 10.637 14.265 1.00 79.44 217 GLY A O 1
ATOM 1697 N N . GLN A 1 218 ? -23.022 10.769 14.360 1.00 56.31 218 GLN A N 1
ATOM 1698 C CA . GLN A 1 218 ? -22.875 11.094 15.785 1.00 56.31 218 GLN A CA 1
ATOM 1699 C C . GLN A 1 218 ? -22.502 12.564 15.965 1.00 56.31 218 GLN A C 1
ATOM 1701 O O . GLN A 1 218 ? -22.992 13.155 16.952 1.00 56.31 218 GLN A O 1
#